Protein AF-A4EFM9-F1 (afdb_monomer)

Nearest PDB structures (foldseek):
  7cky-assembly1_R  TM=2.907E-01  e=4.949E+00  Homo sapiens

Sequence (216 aa):
MPYDYAPHKDFIHPARAEPSLRYVFSVVVIYAVTFMIAPSLVYIVLPAPLNADLFEMVTPVGSLLSFATFGITAYVLVRTVRFFHKRGFWSLIGPYSQAFTDLRRVLVAVFALQFLVQIVLPWGSWGDVAEVRPVALWLALAPFSLLVIFIQVSTEELVFRGYLQQQLACITDNPWVWMVIPSALFGAIHYWNGNSPPKDLSTLSGPGCWGWLARI

Mean predicted aligned error: 7.62 Å

Structure (mmCIF, N/CA/C/O backbone):
data_AF-A4EFM9-F1
#
_entry.id   AF-A4EFM9-F1
#
loop_
_atom_site.group_PDB
_atom_site.id
_atom_site.type_symbol
_atom_site.label_atom_id
_atom_site.label_alt_id
_atom_site.label_comp_id
_atom_site.label_asym_id
_atom_site.label_entity_id
_atom_site.label_seq_id
_atom_site.pdbx_PDB_ins_code
_atom_site.Cartn_x
_atom_site.Cartn_y
_atom_site.Cartn_z
_atom_site.occupancy
_atom_site.B_iso_or_equiv
_atom_site.auth_seq_id
_atom_site.auth_comp_id
_atom_site.auth_asym_id
_atom_site.auth_atom_id
_atom_site.pdbx_PDB_model_num
ATOM 1 N N . MET A 1 1 ? -29.440 -14.973 8.816 1.00 45.91 1 MET A N 1
ATOM 2 C CA . MET A 1 1 ? -28.364 -15.097 9.822 1.00 45.91 1 MET A CA 1
ATOM 3 C C . MET A 1 1 ? -27.528 -13.834 9.727 1.00 45.91 1 MET A C 1
ATOM 5 O O . MET A 1 1 ? -27.130 -13.531 8.606 1.00 45.91 1 MET A O 1
ATOM 9 N N . PRO A 1 2 ? -27.293 -13.061 10.799 1.00 52.44 2 PRO A N 1
ATOM 10 C CA . PRO A 1 2 ? -26.227 -12.075 10.731 1.00 52.44 2 PRO A CA 1
ATOM 11 C C . PRO A 1 2 ? -24.932 -12.870 10.557 1.00 52.44 2 PRO A C 1
ATOM 13 O O . PRO A 1 2 ? -24.639 -13.744 11.370 1.00 52.44 2 PRO A O 1
ATOM 16 N N . TYR A 1 3 ? -24.229 -12.663 9.446 1.00 58.78 3 TYR A N 1
ATOM 17 C CA . TYR A 1 3 ? -22.925 -13.279 9.229 1.00 58.78 3 TYR A CA 1
ATOM 18 C C . TYR A 1 3 ? -22.019 -12.863 10.392 1.00 58.78 3 TYR A C 1
ATOM 20 O O . TYR A 1 3 ? -21.770 -11.672 10.587 1.00 58.78 3 TYR A O 1
ATOM 28 N N . ASP A 1 4 ? -21.587 -13.821 11.212 1.00 70.44 4 ASP A N 1
ATOM 29 C CA . ASP A 1 4 ? -20.676 -13.523 12.310 1.00 70.44 4 ASP A CA 1
ATOM 30 C C . ASP A 1 4 ? -19.283 -13.288 11.726 1.00 70.44 4 ASP A C 1
ATOM 32 O O . ASP A 1 4 ? -18.584 -14.215 11.318 1.00 70.44 4 ASP A O 1
ATOM 36 N N . TYR A 1 5 ? -18.888 -12.021 11.653 1.00 81.31 5 TYR A N 1
ATOM 37 C CA . TYR A 1 5 ? -17.564 -11.580 11.220 1.00 81.31 5 TYR A CA 1
ATOM 38 C C . TYR A 1 5 ? -16.492 -11.879 12.289 1.00 81.31 5 TYR A C 1
ATOM 40 O O . TYR A 1 5 ? -15.688 -11.013 12.631 1.00 81.31 5 TYR A O 1
ATOM 48 N N . ALA A 1 6 ? -16.479 -13.090 12.852 1.00 82.38 6 ALA A N 1
ATOM 49 C CA . ALA A 1 6 ? -15.604 -13.465 13.962 1.00 82.38 6 ALA A CA 1
ATOM 50 C C . ALA A 1 6 ? -14.103 -13.277 13.645 1.00 82.38 6 ALA A C 1
ATOM 52 O O . ALA A 1 6 ? -13.444 -12.577 14.413 1.00 82.38 6 ALA A O 1
ATOM 53 N N . PRO A 1 7 ? -13.564 -13.730 12.491 1.00 83.81 7 PRO A N 1
ATOM 54 C CA . PRO A 1 7 ? -12.158 -13.476 12.148 1.00 83.81 7 PRO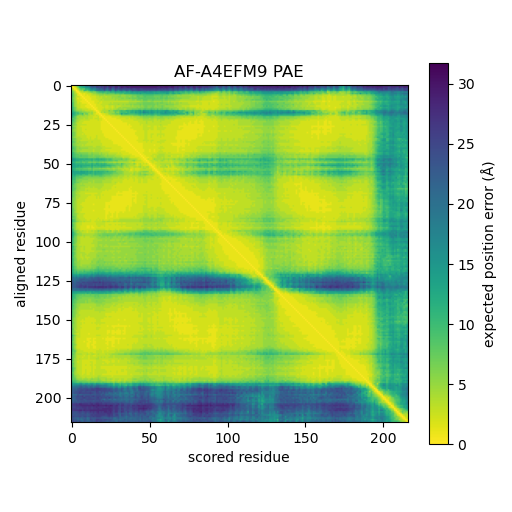 A CA 1
ATOM 55 C C . PRO A 1 7 ? -11.820 -11.981 12.033 1.00 83.81 7 PRO A C 1
ATOM 57 O O . PRO A 1 7 ? -10.728 -11.540 12.385 1.00 83.81 7 PRO A O 1
ATOM 60 N N . HIS A 1 8 ? -12.777 -11.169 11.576 1.00 88.56 8 HIS A N 1
ATOM 61 C CA . HIS A 1 8 ? -12.597 -9.722 11.482 1.00 88.56 8 HIS A CA 1
ATOM 62 C C . HIS A 1 8 ? -12.585 -9.056 12.864 1.00 88.56 8 HIS A C 1
ATOM 64 O O . HIS A 1 8 ? -11.825 -8.115 13.076 1.00 88.56 8 HIS A O 1
ATOM 70 N N . LYS A 1 9 ? -13.378 -9.547 13.827 1.00 88.06 9 LYS A N 1
ATOM 71 C CA . LYS A 1 9 ? -13.369 -9.034 15.209 1.00 88.06 9 LYS A CA 1
ATOM 72 C C . LYS A 1 9 ? -11.983 -9.169 15.849 1.00 88.06 9 LYS A C 1
ATOM 74 O O . LYS A 1 9 ? -11.536 -8.223 16.498 1.00 88.06 9 LYS A O 1
ATOM 79 N N . ASP A 1 10 ? -11.296 -10.283 15.608 1.00 88.12 10 ASP A N 1
ATOM 80 C CA . ASP A 1 10 ? -9.923 -10.49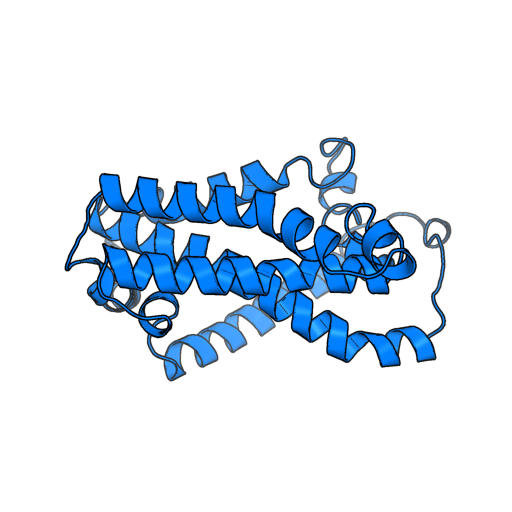8 16.079 1.00 88.12 10 ASP A CA 1
ATOM 81 C C . ASP A 1 10 ? -8.935 -9.551 15.386 1.00 88.12 10 ASP A C 1
ATOM 83 O O . ASP A 1 10 ? -8.082 -8.944 16.037 1.00 88.12 10 ASP A O 1
ATOM 87 N N . PHE A 1 11 ? -9.090 -9.352 14.074 1.00 91.06 11 PHE A N 1
ATOM 88 C CA . PHE A 1 11 ? -8.258 -8.434 13.294 1.00 91.06 11 PHE A CA 1
ATOM 89 C C . PHE A 1 11 ? -8.358 -6.976 13.770 1.00 91.06 11 PHE A C 1
ATOM 91 O O . PHE A 1 11 ? -7.344 -6.284 13.855 1.00 91.06 11 PHE A O 1
ATOM 98 N N . ILE A 1 12 ? -9.557 -6.502 14.125 1.00 93.38 12 ILE A N 1
ATOM 99 C CA . ILE A 1 12 ? -9.762 -5.121 14.592 1.00 93.38 12 ILE A CA 1
ATOM 100 C C . ILE A 1 12 ? -9.447 -4.930 16.079 1.00 93.38 12 ILE A C 1
ATOM 102 O O . ILE A 1 12 ? -9.387 -3.792 16.541 1.00 93.38 12 ILE A O 1
ATOM 106 N N . HIS A 1 13 ? -9.247 -6.004 16.850 1.00 92.06 13 HIS A N 1
ATOM 107 C CA . HIS A 1 13 ? -9.047 -5.924 18.299 1.00 92.06 13 HIS A CA 1
ATOM 108 C C . HIS A 1 13 ? -7.953 -4.916 18.715 1.00 92.06 13 HIS A C 1
ATOM 110 O O . HIS A 1 13 ? 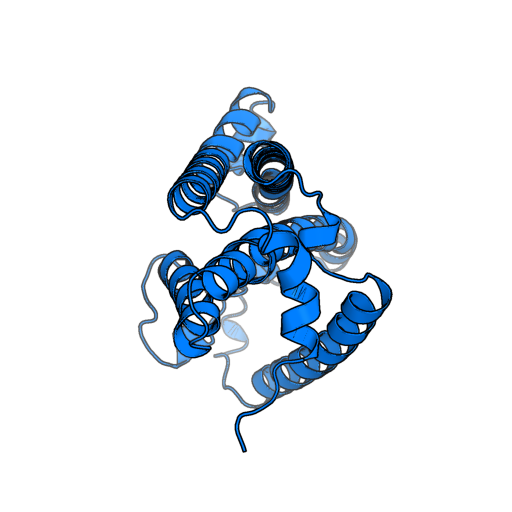-8.221 -4.090 19.590 1.00 92.06 13 HIS A O 1
ATOM 116 N N . PRO A 1 14 ? -6.773 -4.848 18.058 1.00 92.31 14 PRO A N 1
ATOM 117 C CA . PRO A 1 14 ? -5.752 -3.852 18.388 1.00 92.31 14 PRO A CA 1
ATOM 118 C C . PRO A 1 14 ? -6.146 -2.396 18.084 1.00 92.31 14 PRO A C 1
ATOM 120 O O . PRO A 1 14 ? -5.475 -1.485 18.559 1.00 92.31 14 PRO A O 1
ATOM 123 N N . ALA A 1 15 ? -7.159 -2.150 17.245 1.00 93.62 15 ALA A N 1
ATOM 124 C CA . ALA A 1 15 ? -7.651 -0.804 16.924 1.00 93.62 15 ALA A CA 1
ATOM 125 C C . ALA A 1 15 ? -8.647 -0.276 17.967 1.00 93.62 15 ALA A C 1
ATOM 127 O O . ALA A 1 15 ? -8.783 0.936 18.119 1.00 93.62 15 ALA A O 1
ATOM 128 N N . ARG A 1 16 ? -9.306 -1.171 18.716 1.00 90.69 16 ARG A N 1
ATOM 129 C CA . ARG A 1 16 ? -10.363 -0.821 19.681 1.00 90.69 16 ARG A CA 1
ATOM 130 C C . ARG A 1 16 ? -9.882 0.019 20.857 1.00 90.69 16 ARG A C 1
ATOM 132 O O . ARG A 1 16 ? -10.704 0.649 21.509 1.00 90.69 16 ARG A O 1
ATOM 139 N N . ALA A 1 17 ? -8.581 0.012 21.137 1.00 87.56 17 ALA A N 1
ATOM 140 C CA . ALA A 1 17 ? -8.013 0.797 22.225 1.00 87.56 17 ALA A CA 1
ATOM 141 C C . ALA A 1 17 ? -8.180 2.310 22.004 1.00 87.56 17 ALA A C 1
ATOM 143 O O . ALA A 1 17 ? -8.308 3.037 22.981 1.00 87.56 17 ALA A O 1
ATOM 144 N N . GLU A 1 18 ? -8.199 2.778 20.747 1.00 84.44 18 GLU A N 1
ATOM 145 C CA . GLU A 1 18 ? -8.220 4.211 20.431 1.00 84.44 18 GLU A CA 1
ATOM 146 C C . GLU A 1 18 ? -9.032 4.526 19.147 1.00 84.44 18 GLU A C 1
ATOM 148 O O . GLU A 1 18 ? -8.462 4.923 18.123 1.00 84.44 18 GLU A O 1
ATOM 153 N N . PRO A 1 19 ? -10.373 4.366 19.160 1.00 83.81 19 PRO A N 1
ATOM 154 C CA . PRO A 1 19 ? -11.234 4.619 18.004 1.00 83.81 19 PRO A CA 1
ATOM 155 C C . PRO A 1 19 ? -11.495 6.123 17.840 1.00 83.81 19 PRO A C 1
ATOM 157 O O . PRO A 1 19 ? -12.576 6.636 18.126 1.00 83.81 19 PRO A O 1
ATOM 160 N N . SER A 1 20 ? -10.475 6.864 17.415 1.00 91.69 20 SER A N 1
ATOM 161 C CA . SER A 1 20 ? -10.533 8.324 17.340 1.00 91.69 20 SER A CA 1
ATOM 162 C C . SER A 1 20 ? -10.524 8.827 15.901 1.00 91.69 20 SER A C 1
ATOM 164 O O . SER A 1 20 ? -9.487 8.805 15.234 1.00 91.69 20 SER A O 1
ATOM 166 N N . LEU A 1 21 ? -11.652 9.386 15.442 1.00 92.88 21 LEU A N 1
ATOM 167 C CA . LEU A 1 21 ? -11.767 10.014 14.117 1.00 92.88 21 LEU A CA 1
ATOM 168 C C . LEU A 1 21 ? -10.708 11.100 13.879 1.00 92.88 21 LEU A C 1
ATOM 170 O O . LEU A 1 21 ? -10.204 11.228 12.765 1.00 92.88 21 LEU A O 1
ATOM 174 N N . ARG A 1 22 ? -10.315 11.842 14.926 1.00 95.44 22 ARG A N 1
ATOM 175 C CA . ARG A 1 22 ? -9.258 12.858 14.813 1.00 95.44 22 ARG A CA 1
ATOM 176 C C . ARG A 1 22 ? -7.921 12.226 14.426 1.00 95.44 22 ARG A C 1
ATOM 178 O O . ARG A 1 22 ? -7.226 12.751 13.568 1.00 95.44 22 ARG A O 1
ATOM 185 N N . TYR A 1 23 ? -7.577 11.087 15.030 1.00 95.44 23 TYR A N 1
ATOM 186 C CA . TYR A 1 23 ? -6.328 10.390 14.744 1.00 95.44 23 TYR A CA 1
ATOM 187 C C . TYR A 1 23 ? -6.381 9.684 13.400 1.00 95.44 23 TYR A C 1
ATOM 189 O O . TYR A 1 23 ? -5.367 9.657 12.710 1.00 95.44 23 TYR A O 1
ATOM 197 N N . VAL A 1 24 ? -7.548 9.159 13.011 1.00 96.19 24 VAL A N 1
ATOM 198 C CA . VAL A 1 24 ? -7.777 8.647 11.653 1.00 96.19 24 VAL A CA 1
ATOM 199 C C . VAL A 1 24 ? -7.487 9.730 10.630 1.00 96.19 24 VAL A C 1
ATOM 201 O O . VAL A 1 24 ? -6.656 9.525 9.749 1.00 96.19 24 VAL A O 1
ATOM 204 N N . PHE A 1 25 ? -8.087 10.907 10.798 1.00 96.62 25 PHE A N 1
ATOM 205 C CA . PHE A 1 25 ? -7.837 12.041 9.922 1.00 96.62 25 PHE A CA 1
ATOM 206 C C . PHE A 1 25 ? -6.354 12.443 9.909 1.00 96.62 25 PHE A C 1
ATOM 208 O O . PHE A 1 25 ? -5.768 12.560 8.837 1.00 96.62 25 PHE A O 1
ATOM 215 N N . SER A 1 26 ? -5.710 12.577 11.076 1.00 97.44 26 SER A N 1
ATOM 216 C CA . SER A 1 26 ? -4.281 12.913 11.155 1.00 97.44 26 SER A CA 1
ATOM 217 C C . SER A 1 26 ? -3.390 11.894 10.440 1.00 97.44 26 SER A C 1
ATOM 219 O O . SER A 1 26 ? -2.496 12.290 9.698 1.00 97.44 26 SER A O 1
ATOM 221 N N . VAL A 1 27 ? -3.628 10.593 10.629 1.00 97.62 27 VAL A N 1
ATOM 222 C CA . VAL A 1 27 ? -2.834 9.534 9.987 1.00 97.62 27 VAL A CA 1
ATOM 223 C C . VAL A 1 27 ? -3.021 9.559 8.471 1.00 97.62 27 VAL A C 1
ATOM 225 O O . VAL A 1 27 ? -2.032 9.469 7.749 1.00 97.62 27 VAL A O 1
ATOM 228 N N . VAL A 1 28 ? -4.254 9.735 7.986 1.00 96.88 28 VAL A N 1
ATOM 229 C CA . VAL A 1 28 ? -4.551 9.821 6.546 1.00 96.88 28 VAL A CA 1
ATOM 230 C C . VAL A 1 28 ? -3.900 11.048 5.915 1.00 96.88 28 VAL A C 1
ATOM 232 O O . VAL A 1 28 ? -3.289 10.927 4.858 1.00 96.88 28 VAL A O 1
ATOM 235 N N . VAL A 1 29 ? -3.972 12.212 6.566 1.00 98.00 29 VAL A N 1
ATOM 236 C CA . VAL A 1 29 ? -3.333 13.438 6.067 1.00 98.00 29 VAL A CA 1
ATOM 237 C C . VAL A 1 29 ? -1.814 13.284 6.030 1.00 98.00 29 VAL A C 1
ATOM 239 O O . VAL A 1 29 ? -1.201 13.597 5.015 1.00 98.00 29 VAL A O 1
ATOM 242 N N . ILE A 1 30 ? -1.196 12.761 7.094 1.00 98.44 30 ILE A N 1
ATOM 243 C CA . ILE A 1 30 ? 0.257 12.535 7.130 1.00 98.44 30 ILE A CA 1
ATOM 244 C C . ILE A 1 30 ? 0.677 11.526 6.057 1.00 98.44 30 ILE A C 1
ATOM 246 O O . ILE A 1 30 ? 1.678 11.748 5.379 1.00 98.44 30 ILE A O 1
ATOM 250 N N . TYR A 1 31 ? -0.085 10.446 5.870 1.00 97.62 31 TYR A N 1
ATOM 251 C CA . TYR A 1 31 ? 0.139 9.482 4.795 1.00 97.62 31 TYR A CA 1
ATOM 252 C C . TYR A 1 31 ? 0.071 10.154 3.419 1.00 97.62 31 TYR A C 1
ATOM 254 O O . TYR A 1 31 ? 1.023 10.044 2.652 1.00 97.62 31 TYR A O 1
ATOM 262 N N . ALA A 1 32 ? -0.998 10.903 3.131 1.00 96.31 32 ALA A N 1
ATOM 263 C CA . ALA A 1 32 ? -1.195 11.564 1.843 1.00 96.31 32 ALA A CA 1
ATOM 264 C C . ALA A 1 32 ? -0.108 12.609 1.558 1.00 96.31 32 ALA A C 1
ATOM 266 O O . ALA A 1 32 ? 0.454 12.636 0.468 1.00 96.31 32 ALA A O 1
ATOM 267 N N . VAL A 1 33 ? 0.244 13.433 2.550 1.00 97.94 33 VAL A N 1
ATOM 268 C CA . VAL A 1 33 ? 1.337 14.405 2.422 1.00 97.94 33 VAL A CA 1
ATOM 269 C C . VAL A 1 33 ? 2.661 13.687 2.188 1.00 97.94 33 VAL A C 1
ATOM 271 O O . VAL A 1 33 ? 3.391 14.067 1.281 1.00 97.94 33 VAL A O 1
ATOM 274 N N . THR A 1 34 ? 2.956 12.625 2.945 1.00 97.88 34 THR A N 1
ATOM 275 C CA . THR A 1 34 ? 4.193 11.848 2.763 1.00 97.88 34 THR A CA 1
ATOM 276 C C . THR A 1 34 ? 4.266 11.254 1.364 1.00 97.88 34 THR A C 1
ATOM 278 O O . THR A 1 34 ? 5.295 11.377 0.711 1.00 97.88 34 THR A O 1
ATOM 281 N N . PHE A 1 35 ? 3.170 10.664 0.892 1.00 94.56 35 PHE A N 1
ATOM 282 C CA . PHE A 1 35 ? 3.067 10.099 -0.445 1.00 94.56 35 PHE A CA 1
ATOM 283 C C . PHE A 1 35 ? 3.359 11.145 -1.533 1.00 94.56 35 PHE A C 1
ATOM 285 O O . PHE A 1 35 ? 4.111 10.870 -2.461 1.00 94.56 35 PHE A O 1
ATOM 292 N N . MET A 1 36 ? 2.846 12.368 -1.372 1.00 93.12 36 MET A N 1
ATOM 293 C CA . MET A 1 36 ? 3.069 13.471 -2.315 1.00 93.12 36 MET A CA 1
ATOM 294 C C . MET A 1 36 ? 4.504 14.016 -2.284 1.00 93.12 36 MET A C 1
ATOM 296 O O . MET A 1 36 ? 5.039 14.390 -3.325 1.00 93.12 36 MET A O 1
ATOM 300 N N . ILE A 1 37 ? 5.141 14.083 -1.110 1.00 96.31 37 ILE A N 1
ATOM 301 C CA . ILE A 1 37 ? 6.481 14.683 -0.975 1.00 96.31 37 ILE A CA 1
ATOM 302 C C . ILE A 1 37 ? 7.623 13.677 -1.142 1.00 96.31 37 ILE A C 1
ATOM 304 O O . ILE A 1 37 ? 8.730 14.088 -1.478 1.00 96.31 37 ILE A O 1
ATOM 308 N N . ALA A 1 38 ? 7.400 12.382 -0.892 1.00 96.19 38 ALA A N 1
ATOM 309 C CA . ALA A 1 38 ? 8.461 11.375 -0.889 1.00 96.19 38 ALA A CA 1
ATOM 310 C C . ALA A 1 38 ? 9.239 11.307 -2.219 1.00 96.19 38 ALA A C 1
ATOM 312 O O . ALA A 1 38 ? 10.471 11.307 -2.154 1.00 96.19 38 ALA A O 1
ATOM 313 N N . PRO A 1 39 ? 8.597 11.343 -3.406 1.00 93.25 39 PRO A N 1
ATOM 314 C CA . PRO A 1 39 ? 9.320 11.435 -4.675 1.00 93.25 39 PRO A CA 1
ATOM 315 C C . PRO A 1 39 ? 10.188 12.692 -4.771 1.00 93.25 39 PRO A C 1
ATOM 317 O O . PRO A 1 39 ? 11.359 12.604 -5.124 1.00 93.25 39 PRO A O 1
ATOM 320 N N . SER A 1 40 ? 9.672 13.854 -4.368 1.00 94.25 40 SER A N 1
ATOM 321 C CA . SER A 1 40 ? 10.424 15.117 -4.384 1.00 94.25 40 SER A CA 1
ATOM 322 C C . SER A 1 40 ? 11.628 15.098 -3.441 1.00 94.25 40 SER A C 1
ATOM 324 O O . SER A 1 40 ? 12.683 15.629 -3.776 1.00 94.25 40 SER A O 1
ATOM 326 N N . LEU A 1 41 ? 11.506 14.458 -2.275 1.00 94.50 41 LEU A N 1
ATOM 327 C CA . LEU A 1 41 ? 12.637 14.273 -1.366 1.00 94.50 41 LEU A CA 1
ATOM 328 C C . LEU A 1 41 ? 13.713 13.394 -2.006 1.00 94.50 41 LEU A C 1
ATOM 330 O O . LEU A 1 41 ? 14.885 13.752 -1.959 1.00 94.50 41 LEU A O 1
ATOM 334 N N . VAL A 1 42 ? 13.323 12.287 -2.644 1.00 94.94 42 VAL A N 1
ATOM 335 C CA . VAL A 1 42 ? 14.250 11.395 -3.357 1.00 94.94 42 VAL A CA 1
ATOM 336 C C . VAL A 1 42 ? 14.909 12.105 -4.546 1.00 94.94 42 VAL A C 1
ATOM 338 O O . VAL A 1 42 ? 16.115 11.972 -4.743 1.00 94.94 42 VAL A O 1
ATOM 341 N N . TYR A 1 43 ? 14.162 12.922 -5.289 1.00 93.69 43 TYR A N 1
ATOM 342 C CA . TYR A 1 43 ? 14.669 13.706 -6.417 1.00 93.69 43 TYR A CA 1
ATOM 343 C C . TYR A 1 43 ? 15.860 14.602 -6.036 1.00 93.69 43 TY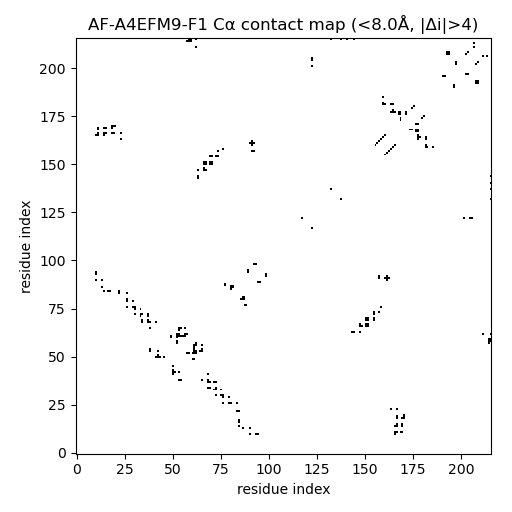R A C 1
ATOM 345 O O . TYR A 1 43 ? 16.835 14.686 -6.781 1.00 93.69 43 TYR A O 1
ATOM 353 N N . ILE A 1 44 ? 15.796 15.253 -4.869 1.00 94.00 44 IL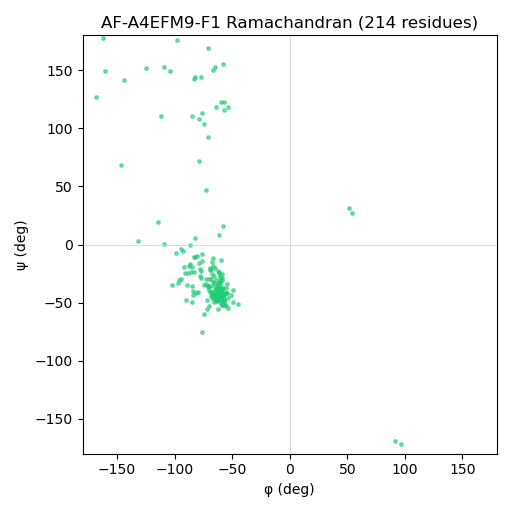E A N 1
ATOM 354 C CA . ILE A 1 44 ? 16.814 16.215 -4.411 1.00 94.00 44 ILE A CA 1
ATOM 355 C C . ILE A 1 44 ? 18.136 15.526 -4.038 1.00 94.00 44 ILE A C 1
ATOM 357 O O . ILE A 1 44 ? 19.198 16.132 -4.164 1.00 94.00 44 ILE A O 1
ATOM 361 N N . VAL A 1 45 ? 18.088 14.273 -3.575 1.00 93.56 45 VAL A N 1
ATOM 362 C CA . VAL A 1 45 ? 19.289 13.506 -3.189 1.00 93.56 45 VAL A CA 1
ATOM 363 C C . VAL A 1 45 ? 19.864 12.660 -4.324 1.00 93.56 45 VAL A C 1
ATOM 365 O O . VAL A 1 45 ? 21.026 12.260 -4.246 1.00 93.56 45 VAL A O 1
ATOM 368 N N . LEU A 1 46 ? 19.085 12.370 -5.368 1.00 93.12 46 LEU A N 1
ATOM 369 C CA . LEU A 1 46 ? 19.554 11.599 -6.515 1.00 93.12 46 LEU A CA 1
ATOM 370 C C . LEU A 1 46 ? 20.422 12.451 -7.464 1.00 93.12 46 LEU A C 1
ATOM 372 O O . LEU A 1 46 ? 20.137 13.630 -7.679 1.00 93.12 46 LEU A O 1
ATOM 376 N N . PRO A 1 47 ? 21.463 11.862 -8.083 1.00 91.12 47 PRO A N 1
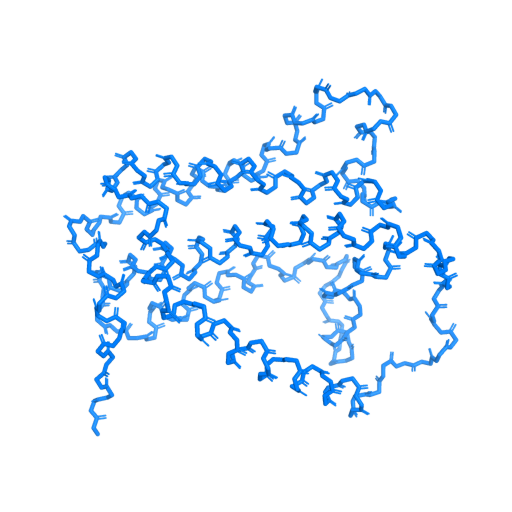ATOM 377 C CA . PRO A 1 47 ? 22.247 12.546 -9.105 1.00 91.12 47 PRO A CA 1
ATOM 378 C C . PRO A 1 47 ? 21.395 12.837 -10.351 1.00 91.12 47 PRO A C 1
ATOM 380 O O . PRO A 1 47 ? 20.472 12.085 -10.666 1.00 91.12 47 PRO A O 1
ATOM 383 N N . ALA A 1 48 ? 21.751 13.895 -11.091 1.00 86.56 48 ALA A N 1
ATOM 384 C CA . ALA A 1 48 ? 20.973 14.411 -12.226 1.00 86.56 48 ALA A CA 1
ATOM 385 C C . ALA A 1 48 ? 20.529 13.356 -13.270 1.00 86.56 48 ALA A C 1
ATOM 387 O O . ALA A 1 48 ? 19.390 13.423 -13.721 1.00 86.56 48 ALA A O 1
ATOM 388 N N . PRO A 1 49 ? 21.344 12.344 -13.637 1.00 84.12 49 PRO A N 1
ATOM 389 C CA . PRO A 1 49 ? 20.895 11.315 -14.577 1.00 84.12 49 PRO A CA 1
ATOM 390 C C . PRO A 1 49 ? 19.782 10.404 -14.037 1.00 84.12 49 PRO A C 1
ATOM 392 O O . PRO A 1 49 ? 19.050 9.823 -14.824 1.00 84.12 49 PRO A O 1
ATOM 395 N N . LEU A 1 50 ? 19.667 10.241 -12.714 1.00 84.81 50 LEU A N 1
ATOM 396 C CA . LEU A 1 50 ? 18.673 9.361 -12.085 1.00 84.81 50 LEU A CA 1
ATOM 397 C C . LEU A 1 50 ? 17.416 10.109 -11.643 1.00 84.81 50 LEU A C 1
ATOM 399 O O . LEU A 1 50 ? 16.341 9.518 -11.594 1.00 84.81 50 LEU A O 1
ATOM 403 N N . ASN A 1 51 ? 17.537 11.388 -11.282 1.00 87.94 51 ASN A N 1
ATOM 404 C CA . ASN A 1 51 ? 16.393 12.150 -10.792 1.00 87.94 51 ASN A CA 1
ATOM 405 C C . ASN A 1 51 ? 15.448 12.605 -11.921 1.00 87.94 51 ASN A C 1
ATOM 407 O O . ASN A 1 51 ? 14.244 12.683 -11.684 1.00 87.94 51 ASN A O 1
ATOM 411 N N . ALA A 1 52 ? 15.957 12.813 -13.143 1.00 83.25 52 ALA A N 1
ATOM 412 C CA . ALA A 1 52 ? 15.159 13.196 -14.310 1.00 83.25 52 ALA A CA 1
ATOM 413 C C . ALA A 1 52 ? 14.058 12.168 -14.641 1.00 83.25 52 ALA A C 1
ATOM 415 O O . ALA A 1 52 ? 12.924 12.541 -14.929 1.00 83.25 52 ALA A O 1
ATOM 416 N N . ASP A 1 53 ? 14.358 10.876 -14.493 1.00 83.69 53 ASP A N 1
ATOM 417 C CA . ASP A 1 53 ? 13.443 9.782 -14.838 1.00 83.69 53 ASP A CA 1
ATOM 418 C C . ASP A 1 53 ? 12.403 9.463 -13.742 1.00 83.69 53 ASP A C 1
ATOM 420 O O . ASP A 1 53 ? 11.458 8.706 -13.978 1.00 83.69 53 ASP A O 1
ATOM 424 N N . LEU A 1 54 ? 12.557 10.026 -12.535 1.00 85.81 54 LEU A N 1
ATOM 425 C CA . LEU A 1 54 ? 11.763 9.674 -11.348 1.00 85.81 54 LEU A CA 1
ATOM 426 C C . LEU A 1 54 ? 10.274 10.033 -11.475 1.00 85.81 54 LEU A C 1
ATOM 428 O O . LEU A 1 54 ? 9.425 9.361 -10.891 1.00 85.81 54 LEU A O 1
ATOM 432 N N . PHE A 1 55 ? 9.941 11.111 -12.181 1.00 81.62 55 PHE A N 1
ATOM 433 C CA . PHE A 1 55 ? 8.553 11.568 -12.311 1.00 81.62 55 PHE A CA 1
ATOM 434 C C . PHE A 1 55 ? 7.895 11.097 -13.605 1.00 81.62 55 PHE A C 1
ATOM 436 O O . PHE A 1 55 ? 6.698 10.825 -13.612 1.00 81.62 55 PHE A O 1
ATOM 443 N N . GLU A 1 56 ? 8.664 10.977 -14.688 1.00 76.00 56 GLU A N 1
ATOM 444 C CA . GLU A 1 56 ? 8.120 10.593 -15.991 1.00 76.00 56 GLU A CA 1
ATOM 445 C C . GLU A 1 56 ? 7.848 9.088 -16.092 1.00 76.00 56 GLU A C 1
ATOM 447 O O . GLU A 1 56 ? 6.958 8.679 -16.836 1.00 76.00 56 GLU A O 1
ATOM 452 N N . MET A 1 57 ? 8.582 8.256 -15.335 1.00 79.44 57 MET A N 1
ATOM 453 C CA . MET A 1 57 ? 8.427 6.792 -15.324 1.00 79.44 57 MET A CA 1
ATOM 454 C C . MET A 1 57 ? 8.458 6.168 -16.733 1.00 79.44 57 MET A C 1
ATOM 456 O O . MET A 1 57 ? 7.789 5.170 -17.010 1.00 79.44 57 MET A O 1
ATOM 460 N N . VAL A 1 58 ? 9.217 6.784 -17.643 1.00 77.25 58 VAL A N 1
ATOM 461 C CA . VAL A 1 58 ? 9.354 6.349 -19.040 1.00 77.25 58 VAL A CA 1
ATOM 462 C C . VAL A 1 58 ? 10.458 5.311 -19.226 1.00 77.25 58 VAL A C 1
ATOM 464 O O . VAL A 1 58 ? 10.446 4.589 -20.222 1.00 77.25 58 VAL A O 1
ATOM 467 N N . THR A 1 59 ? 11.379 5.202 -18.265 1.00 85.00 59 THR A N 1
ATOM 468 C CA . THR A 1 59 ? 12.447 4.196 -18.238 1.00 85.00 59 THR A CA 1
ATOM 469 C C . THR A 1 59 ? 12.191 3.162 -17.135 1.00 85.00 59 THR A C 1
ATOM 471 O O . THR A 1 59 ? 11.594 3.507 -16.109 1.00 85.00 59 THR A O 1
ATOM 474 N N . PRO A 1 60 ? 12.682 1.911 -17.270 1.00 85.38 60 PRO A N 1
ATOM 475 C CA . PRO A 1 60 ? 12.531 0.909 -16.215 1.00 85.38 60 PRO A CA 1
ATOM 476 C C . PRO A 1 60 ? 13.137 1.358 -14.879 1.00 85.38 60 PRO A C 1
ATOM 478 O O . PRO A 1 60 ? 12.569 1.113 -13.819 1.00 85.38 60 PRO A O 1
ATOM 481 N N . VAL A 1 61 ? 14.273 2.064 -14.923 1.00 87.50 61 VAL A N 1
ATOM 482 C CA . VAL A 1 61 ? 14.922 2.623 -13.728 1.00 87.50 61 VAL A CA 1
ATOM 483 C C . VAL A 1 61 ? 14.057 3.712 -13.098 1.00 87.50 61 VAL A C 1
ATOM 485 O O . VAL A 1 61 ? 13.869 3.687 -11.884 1.00 87.50 61 VAL A O 1
ATOM 488 N N . GLY A 1 62 ? 13.488 4.613 -13.906 1.00 89.12 62 GLY A N 1
ATOM 489 C CA . GLY A 1 62 ? 12.524 5.610 -13.448 1.00 89.12 62 GLY A CA 1
ATOM 490 C C . GLY A 1 62 ? 11.368 4.962 -12.692 1.00 89.12 62 GLY A C 1
ATOM 491 O O . GLY A 1 62 ? 11.173 5.262 -11.519 1.00 89.12 62 GLY A O 1
ATOM 492 N N . SER A 1 63 ? 10.685 3.984 -13.301 1.00 89.12 63 SER A N 1
ATOM 493 C CA . SER A 1 63 ? 9.574 3.263 -12.660 1.00 89.12 63 SER A CA 1
ATOM 494 C C . SER A 1 63 ? 9.980 2.566 -11.353 1.00 89.12 63 SER A C 1
ATOM 496 O O . SER A 1 63 ? 9.256 2.649 -10.359 1.00 89.12 63 SER A O 1
ATOM 498 N N . LEU A 1 64 ? 11.148 1.909 -11.320 1.00 92.12 64 LEU A N 1
ATOM 499 C CA . LEU A 1 64 ? 11.668 1.273 -10.104 1.00 92.12 64 LEU A CA 1
ATOM 500 C C . LEU A 1 64 ? 11.885 2.293 -8.981 1.00 92.12 64 LEU A C 1
ATOM 502 O O . LEU A 1 64 ? 11.483 2.051 -7.842 1.00 92.12 64 LEU A O 1
ATOM 506 N N . LEU A 1 65 ? 12.508 3.432 -9.297 1.00 91.94 65 LEU A N 1
ATOM 507 C CA . LEU A 1 65 ? 12.770 4.494 -8.329 1.00 91.94 65 LEU A CA 1
ATOM 508 C C . LEU A 1 65 ? 11.467 5.103 -7.809 1.00 91.94 65 LEU A C 1
ATOM 510 O O . LEU A 1 65 ? 11.328 5.289 -6.600 1.00 91.94 65 LEU A O 1
ATOM 514 N N . SER A 1 66 ? 10.491 5.354 -8.682 1.00 91.44 66 SER A N 1
ATOM 515 C CA . SER A 1 66 ? 9.199 5.910 -8.282 1.00 91.44 66 SER A CA 1
ATOM 516 C C . SER A 1 66 ? 8.449 4.971 -7.346 1.00 91.44 66 SER A C 1
ATOM 518 O O . SER A 1 66 ? 7.996 5.406 -6.287 1.00 91.44 66 SER A O 1
ATOM 520 N N . PHE A 1 67 ? 8.371 3.673 -7.659 1.00 92.69 67 PHE A N 1
ATOM 521 C CA . PHE A 1 67 ? 7.727 2.699 -6.772 1.00 92.69 67 PHE A CA 1
ATOM 522 C C . PHE A 1 67 ? 8.494 2.499 -5.464 1.00 92.69 67 PHE A C 1
ATOM 524 O O . PHE A 1 67 ? 7.874 2.336 -4.413 1.00 92.69 67 PHE A O 1
ATOM 531 N N . ALA A 1 68 ? 9.825 2.606 -5.469 1.00 94.31 68 ALA A N 1
ATOM 532 C CA . ALA A 1 68 ? 10.612 2.541 -4.240 1.00 94.31 68 ALA A CA 1
ATOM 533 C C . ALA A 1 68 ? 10.253 3.657 -3.233 1.00 94.31 68 ALA A C 1
ATOM 535 O O . ALA A 1 68 ? 10.363 3.443 -2.022 1.00 94.31 68 ALA A O 1
ATOM 536 N N . THR A 1 69 ? 9.749 4.816 -3.687 1.00 95.94 69 THR A N 1
ATOM 537 C CA . THR A 1 69 ? 9.301 5.906 -2.790 1.00 95.94 69 THR A CA 1
ATOM 538 C C . THR A 1 69 ? 8.130 5.497 -1.885 1.00 95.94 69 THR A C 1
ATOM 540 O O . THR A 1 69 ? 7.988 6.038 -0.782 1.00 95.94 69 THR A O 1
ATOM 543 N N . PHE A 1 70 ? 7.342 4.479 -2.263 1.00 97.06 70 PHE A N 1
ATOM 544 C CA . PHE A 1 70 ? 6.305 3.916 -1.392 1.00 97.06 70 PHE A CA 1
ATOM 545 C C . PHE A 1 70 ? 6.896 3.344 -0.103 1.00 97.06 70 PHE A C 1
ATOM 547 O O . PHE A 1 70 ? 6.244 3.422 0.931 1.00 97.06 70 PHE A O 1
ATOM 554 N N . GLY A 1 71 ? 8.147 2.869 -0.107 1.00 97.94 71 GLY A N 1
ATOM 555 C CA . GLY A 1 71 ? 8.826 2.401 1.104 1.00 97.94 71 GLY A CA 1
ATOM 556 C C . GLY A 1 71 ? 8.967 3.490 2.175 1.00 97.94 71 GLY A C 1
ATOM 557 O O . GLY A 1 71 ? 8.766 3.221 3.361 1.00 97.94 71 GLY A O 1
ATOM 558 N N . ILE A 1 72 ? 9.228 4.738 1.766 1.00 98.19 72 ILE A N 1
ATOM 559 C CA . ILE A 1 72 ? 9.265 5.901 2.672 1.00 98.19 72 ILE A CA 1
ATOM 560 C C . ILE A 1 72 ? 7.868 6.138 3.253 1.00 98.19 72 ILE A C 1
ATOM 562 O O . ILE A 1 72 ? 7.707 6.285 4.466 1.00 98.19 72 ILE A O 1
ATOM 566 N N . THR A 1 73 ? 6.851 6.110 2.393 1.00 97.88 73 THR A N 1
ATOM 567 C CA . THR A 1 73 ? 5.449 6.291 2.786 1.00 97.88 73 THR A CA 1
ATOM 568 C C . THR A 1 73 ? 4.987 5.202 3.761 1.00 97.88 73 THR A C 1
ATOM 570 O O . THR A 1 73 ? 4.400 5.516 4.797 1.00 97.88 73 THR A O 1
ATOM 573 N N . ALA A 1 74 ? 5.320 3.934 3.505 1.00 98.38 74 ALA A N 1
ATOM 574 C CA . ALA A 1 74 ? 5.022 2.809 4.391 1.00 98.38 74 ALA A CA 1
ATOM 575 C C . ALA A 1 74 ? 5.701 2.972 5.755 1.00 98.38 74 ALA A C 1
ATOM 577 O O . ALA A 1 74 ? 5.074 2.778 6.800 1.00 98.38 74 ALA A O 1
ATOM 578 N N . TYR A 1 75 ? 6.976 3.370 5.761 1.00 98.50 75 TYR A N 1
ATOM 579 C CA . TYR A 1 75 ? 7.704 3.630 6.996 1.00 98.50 75 TYR A CA 1
ATOM 580 C C . TYR A 1 75 ? 7.012 4.720 7.822 1.00 98.50 75 TYR A C 1
ATOM 582 O O . TYR A 1 75 ? 6.689 4.493 8.992 1.00 98.50 75 TYR A O 1
ATOM 590 N N . VAL A 1 76 ? 6.713 5.875 7.221 1.00 98.50 76 VAL A N 1
ATOM 591 C CA . VAL A 1 76 ? 6.041 6.983 7.918 1.00 98.50 76 VAL A CA 1
ATOM 592 C C . VAL A 1 76 ? 4.648 6.582 8.398 1.00 98.50 76 VAL A C 1
ATOM 594 O O . VAL A 1 76 ? 4.300 6.906 9.536 1.00 98.50 76 VAL A O 1
ATOM 597 N N . LEU A 1 77 ? 3.882 5.815 7.614 1.00 98.56 77 LEU A N 1
ATOM 598 C CA . LEU A 1 77 ? 2.588 5.268 8.030 1.00 98.56 77 LEU A CA 1
ATOM 599 C C . LEU A 1 77 ? 2.727 4.461 9.326 1.00 98.56 77 LEU A C 1
ATOM 601 O O . LEU A 1 77 ? 2.055 4.755 10.314 1.00 98.56 77 LEU A O 1
ATOM 605 N N . VAL A 1 78 ? 3.645 3.491 9.368 1.00 98.31 78 VAL A N 1
ATOM 606 C CA . VAL A 1 78 ? 3.864 2.644 10.552 1.00 98.31 78 VAL A CA 1
ATOM 607 C C . VAL A 1 78 ? 4.306 3.475 11.758 1.00 98.31 78 VAL A C 1
ATOM 609 O O . VAL A 1 78 ? 3.836 3.242 12.875 1.00 98.31 78 VAL A O 1
ATOM 612 N N . ARG A 1 79 ? 5.185 4.468 11.561 1.00 98.56 79 ARG A N 1
ATOM 613 C CA . ARG A 1 79 ? 5.615 5.378 12.637 1.00 98.56 79 ARG A CA 1
ATOM 614 C C . ARG A 1 79 ? 4.457 6.218 13.169 1.00 98.56 79 ARG A C 1
ATOM 616 O O . ARG A 1 79 ? 4.323 6.358 14.382 1.00 98.56 79 ARG A O 1
ATOM 623 N N . THR A 1 80 ? 3.612 6.721 12.279 1.00 98.06 80 THR A N 1
ATOM 624 C CA . THR A 1 80 ? 2.451 7.555 12.605 1.00 98.06 80 THR A CA 1
ATOM 625 C C . THR A 1 80 ? 1.396 6.746 13.355 1.00 98.06 80 THR A C 1
ATOM 627 O O . THR A 1 80 ? 0.940 7.161 14.420 1.00 98.06 80 THR A O 1
ATOM 630 N N . VAL A 1 81 ? 1.089 5.532 12.889 1.00 97.81 81 VAL A N 1
ATOM 631 C CA . VAL A 1 81 ? 0.205 4.595 13.597 1.00 97.81 81 VAL A CA 1
ATOM 632 C C . VAL A 1 81 ? 0.760 4.271 14.985 1.00 97.81 81 VAL A C 1
ATOM 634 O O . VAL A 1 81 ? 0.022 4.329 15.967 1.00 97.81 81 VAL A O 1
ATOM 637 N N . ARG A 1 82 ? 2.064 4.000 15.107 1.00 97.19 82 ARG A N 1
ATOM 638 C CA . ARG A 1 82 ? 2.694 3.737 16.408 1.00 97.19 82 ARG A CA 1
ATOM 639 C C . ARG A 1 82 ? 2.636 4.944 17.341 1.00 97.19 82 ARG A C 1
ATOM 641 O O . ARG A 1 82 ? 2.488 4.771 18.548 1.00 97.19 82 ARG A O 1
ATOM 648 N N . PHE A 1 83 ? 2.741 6.155 16.803 1.00 97.06 83 PHE A N 1
ATOM 649 C CA . PHE A 1 83 ? 2.671 7.385 17.582 1.00 97.06 83 PHE A CA 1
ATOM 650 C C . PHE A 1 83 ? 1.258 7.655 18.116 1.00 97.06 83 PHE A C 1
ATOM 652 O O . PHE A 1 83 ? 1.107 7.824 19.328 1.00 97.06 83 PHE A O 1
ATOM 659 N N . PHE A 1 84 ? 0.243 7.646 17.244 1.00 95.88 84 PHE A N 1
ATOM 660 C CA . PHE A 1 84 ? -1.139 7.988 17.602 1.00 95.88 84 PHE A CA 1
ATOM 661 C C . PHE A 1 84 ? -1.896 6.843 18.286 1.00 95.88 84 PHE A C 1
ATOM 663 O O . PHE A 1 84 ? -2.595 7.084 19.261 1.00 95.88 84 PHE A O 1
ATOM 670 N N . HIS A 1 85 ? -1.725 5.603 17.817 1.00 95.75 85 HIS A N 1
ATOM 671 C CA . HIS A 1 85 ? -2.521 4.437 18.242 1.00 95.75 85 HIS A CA 1
ATOM 672 C C . HIS A 1 85 ? -1.745 3.439 19.105 1.00 95.75 85 HIS A C 1
ATOM 674 O O . HIS A 1 85 ? -2.275 2.395 19.468 1.00 95.75 85 HIS A O 1
ATOM 680 N N . LYS A 1 86 ? -0.464 3.713 19.389 1.00 95.19 86 LYS A N 1
ATOM 681 C CA . LYS A 1 86 ? 0.414 2.878 20.237 1.00 95.19 86 LYS A CA 1
ATOM 682 C C . LYS A 1 86 ? 0.507 1.407 19.806 1.00 95.19 86 LYS A C 1
ATOM 684 O O . LYS A 1 86 ? 0.833 0.537 20.609 1.00 95.19 86 LYS A O 1
ATOM 689 N N . ARG A 1 87 ? 0.299 1.134 18.515 1.00 94.88 87 ARG A N 1
ATOM 690 C CA . ARG A 1 87 ? 0.327 -0.210 17.921 1.00 94.88 87 ARG A CA 1
ATOM 691 C C . ARG A 1 87 ? 1.302 -0.304 16.751 1.00 94.88 87 ARG A C 1
ATOM 693 O O . ARG A 1 87 ? 1.626 0.692 16.111 1.00 94.88 87 ARG A O 1
ATOM 700 N N . GLY A 1 88 ? 1.835 -1.502 16.530 1.00 94.06 88 GLY A N 1
ATOM 701 C CA . GLY A 1 88 ? 2.921 -1.747 15.579 1.00 94.06 88 GLY A CA 1
ATOM 702 C C . GLY A 1 88 ? 2.462 -2.272 14.220 1.00 94.06 88 GLY A C 1
ATOM 703 O O . GLY A 1 88 ? 1.294 -2.592 14.025 1.00 94.06 88 GLY A O 1
ATOM 704 N N . PHE A 1 89 ? 3.424 -2.430 13.311 1.00 95.81 89 PHE A N 1
ATOM 705 C CA . PHE A 1 89 ? 3.244 -2.963 11.955 1.00 95.81 89 PHE A CA 1
ATOM 706 C C . PHE A 1 89 ? 2.361 -4.219 11.892 1.00 95.81 89 PHE A C 1
ATOM 708 O O . PHE A 1 89 ? 1.370 -4.234 11.173 1.00 95.81 89 PHE A O 1
ATOM 715 N N . TRP A 1 90 ? 2.651 -5.233 12.714 1.00 94.62 90 TRP A N 1
ATOM 716 C CA . TRP A 1 90 ? 1.902 -6.495 12.707 1.00 94.62 90 TRP A CA 1
ATOM 717 C C . TRP A 1 90 ? 0.419 -6.341 13.054 1.00 94.62 90 TRP A C 1
ATOM 719 O O . TRP A 1 90 ? -0.391 -7.152 12.621 1.00 94.62 90 TRP A O 1
ATOM 729 N N . SER A 1 91 ? 0.034 -5.277 13.766 1.00 95.31 91 SER A N 1
ATOM 730 C CA . SER A 1 91 ? -1.382 -5.004 14.035 1.00 95.31 91 SER A CA 1
ATOM 731 C C . SER A 1 91 ? -2.166 -4.588 12.790 1.00 95.31 91 SER A C 1
ATOM 733 O O . SER A 1 91 ? -3.381 -4.718 12.798 1.00 95.31 91 SER A O 1
ATOM 735 N N . LEU A 1 92 ? -1.497 -4.112 11.734 1.00 96.12 92 LEU A N 1
ATOM 736 C CA . LEU A 1 92 ? -2.122 -3.717 10.467 1.00 96.12 92 LEU A CA 1
ATOM 737 C C . LEU A 1 92 ? -2.316 -4.903 9.511 1.00 96.12 92 LEU A C 1
ATOM 739 O O . LEU A 1 92 ? -3.119 -4.810 8.594 1.00 96.12 92 LEU A O 1
ATOM 743 N N . ILE A 1 93 ? -1.589 -6.004 9.726 1.00 94.69 93 ILE A N 1
ATOM 744 C CA . ILE A 1 93 ? -1.651 -7.221 8.898 1.00 94.69 93 ILE A CA 1
ATOM 745 C C . ILE A 1 93 ? -2.483 -8.310 9.584 1.00 94.69 93 ILE A C 1
ATOM 747 O O . ILE A 1 93 ? -3.191 -9.060 8.921 1.00 94.69 93 ILE A O 1
ATOM 751 N N . GLY A 1 94 ? -2.424 -8.381 10.916 1.00 90.88 94 GLY A N 1
ATOM 752 C CA . GLY A 1 94 ? -3.030 -9.453 11.699 1.00 90.88 94 GLY A CA 1
ATOM 753 C C . GLY A 1 94 ? -2.064 -10.621 11.950 1.00 90.88 94 GLY A C 1
ATOM 754 O O . GLY A 1 94 ? -0.853 -10.496 11.734 1.00 90.88 94 GLY A O 1
ATOM 755 N N . PRO A 1 95 ? -2.567 -11.762 12.455 1.00 88.69 95 PRO A N 1
ATOM 756 C CA . PRO A 1 95 ? -1.746 -12.932 12.751 1.00 88.69 95 PRO A CA 1
ATOM 757 C C . PRO A 1 95 ? -1.037 -13.463 11.497 1.00 88.69 95 PRO A C 1
ATOM 759 O O . PRO A 1 95 ? -1.685 -13.843 10.525 1.00 88.69 95 PRO A O 1
ATOM 762 N N . TYR A 1 96 ? 0.297 -13.547 11.535 1.00 86.38 96 TYR A N 1
ATOM 763 C CA . TYR A 1 96 ? 1.125 -13.890 10.369 1.00 86.38 96 TYR A CA 1
ATOM 764 C C . TYR A 1 96 ? 0.726 -15.208 9.679 1.00 86.38 96 TYR A C 1
ATOM 766 O O . TYR A 1 96 ? 0.664 -15.273 8.453 1.00 86.38 96 TYR A O 1
ATOM 774 N N . SER A 1 97 ? 0.417 -16.257 10.449 1.00 88.44 97 SER A N 1
ATOM 775 C CA . SER A 1 97 ? 0.031 -17.566 9.902 1.00 88.44 97 SER A CA 1
ATOM 776 C C . SER A 1 97 ? -1.290 -17.521 9.126 1.00 88.44 97 SER A C 1
ATOM 778 O O . SER A 1 97 ? -1.410 -18.155 8.073 1.00 88.44 97 SER A O 1
ATOM 780 N N . GLN A 1 98 ? -2.265 -16.755 9.621 1.00 88.44 98 GLN A N 1
ATOM 781 C CA . GLN A 1 98 ? -3.546 -16.548 8.948 1.00 88.44 98 GLN A CA 1
ATOM 782 C C . GLN A 1 98 ? -3.355 -15.666 7.716 1.00 88.44 98 GLN A C 1
ATOM 784 O O . GLN A 1 98 ? -3.735 -16.076 6.624 1.00 88.44 98 GLN A O 1
ATOM 789 N N . ALA A 1 99 ? -2.640 -14.545 7.859 1.00 89.19 99 ALA A N 1
ATOM 790 C CA . ALA A 1 99 ? -2.350 -13.633 6.757 1.00 89.19 99 ALA A CA 1
ATOM 791 C C . ALA A 1 99 ? -1.675 -14.348 5.575 1.00 89.19 99 ALA A C 1
ATOM 793 O O . ALA A 1 99 ? -2.048 -14.139 4.425 1.00 89.19 99 ALA A O 1
ATOM 794 N N . PHE A 1 100 ? -0.727 -15.252 5.837 1.00 91.44 100 PHE A N 1
ATOM 795 C CA . PHE A 1 100 ? -0.060 -16.009 4.778 1.00 91.44 100 PHE A CA 1
ATOM 796 C C . PHE A 1 100 ? -0.951 -17.086 4.142 1.00 91.44 100 PHE A C 1
ATOM 798 O O . PHE A 1 100 ? -0.861 -17.354 2.942 1.00 91.44 100 PHE A O 1
ATOM 805 N N . THR A 1 101 ? -1.830 -17.702 4.934 1.00 93.06 101 THR A N 1
ATOM 806 C CA . THR A 1 101 ? -2.827 -18.652 4.424 1.00 93.06 101 THR A CA 1
ATOM 807 C C . THR A 1 101 ? -3.816 -17.948 3.500 1.00 93.06 101 THR A C 1
ATOM 809 O O . THR A 1 101 ? -4.083 -18.431 2.398 1.00 93.06 101 THR A O 1
ATOM 812 N N . ASP A 1 102 ? -4.310 -16.786 3.916 1.00 91.19 102 ASP A N 1
ATOM 813 C CA . ASP A 1 102 ? -5.259 -15.995 3.143 1.00 91.19 102 ASP A CA 1
ATOM 814 C C . ASP A 1 102 ? -4.598 -15.381 1.908 1.00 91.19 102 ASP A C 1
ATOM 816 O O . ASP A 1 102 ? -5.170 -15.468 0.823 1.00 91.19 102 ASP A O 1
ATOM 820 N N . LEU A 1 103 ? -3.350 -14.907 2.014 1.00 91.75 103 LEU A N 1
ATOM 821 C CA . LEU A 1 103 ? -2.559 -14.458 0.866 1.00 91.75 103 LEU A CA 1
ATOM 822 C C . LEU A 1 103 ? -2.476 -15.540 -0.214 1.00 91.75 103 LEU A C 1
ATOM 824 O O . LEU A 1 103 ? -2.709 -15.248 -1.379 1.00 91.75 103 LEU A O 1
ATOM 828 N N . ARG A 1 104 ? -2.191 -16.799 0.146 1.00 95.12 104 ARG A N 1
ATOM 829 C CA . ARG A 1 104 ? -2.135 -17.905 -0.828 1.00 95.12 104 ARG A CA 1
ATOM 830 C C . ARG A 1 104 ? -3.487 -18.176 -1.481 1.00 95.12 104 ARG A C 1
ATOM 832 O O . ARG A 1 104 ? -3.543 -18.379 -2.690 1.00 95.12 104 ARG A O 1
ATOM 839 N N . ARG A 1 105 ? -4.570 -18.187 -0.698 1.00 95.12 105 ARG A N 1
ATOM 840 C CA . ARG A 1 105 ? -5.933 -18.412 -1.211 1.00 95.12 105 ARG A CA 1
ATOM 841 C C . ARG A 1 105 ? -6.336 -17.316 -2.192 1.00 95.12 105 ARG A C 1
ATOM 843 O O . ARG A 1 105 ? -6.789 -17.622 -3.291 1.00 95.12 105 ARG A O 1
ATOM 850 N N . VAL A 1 106 ? -6.129 -16.058 -1.803 1.00 92.06 106 VAL A N 1
ATOM 851 C CA . VAL A 1 106 ? -6.423 -14.887 -2.632 1.00 92.06 106 VAL A CA 1
ATOM 852 C C . VAL A 1 106 ? -5.528 -14.871 -3.864 1.00 92.06 106 VAL A C 1
ATOM 854 O O . VAL A 1 106 ? -6.039 -14.672 -4.957 1.00 92.06 106 VAL A O 1
ATOM 857 N N . LEU A 1 107 ? -4.231 -15.161 -3.728 1.00 92.56 107 LEU A N 1
ATOM 858 C CA . LEU A 1 107 ? -3.302 -15.234 -4.855 1.00 92.56 107 LEU A CA 1
ATOM 859 C C . LEU A 1 107 ? -3.771 -16.247 -5.902 1.00 92.56 107 LEU A C 1
ATOM 861 O O . LEU A 1 107 ? -3.835 -15.906 -7.075 1.00 92.56 107 LEU A O 1
ATOM 865 N N . VAL A 1 108 ? -4.141 -17.465 -5.491 1.00 96.56 108 VAL A N 1
ATOM 866 C CA . VAL A 1 108 ? -4.638 -18.496 -6.417 1.00 96.56 108 VAL A CA 1
ATOM 867 C C . VAL A 1 108 ? -5.949 -18.062 -7.073 1.00 96.56 108 VAL A C 1
ATOM 869 O O . VAL A 1 108 ? -6.087 -18.179 -8.288 1.00 96.56 108 VAL A O 1
ATOM 872 N N . ALA A 1 109 ? -6.898 -17.534 -6.296 1.00 95.44 109 ALA A N 1
ATOM 873 C CA . ALA A 1 109 ? -8.193 -17.100 -6.816 1.00 95.44 109 ALA A CA 1
ATOM 874 C C . ALA A 1 109 ? -8.062 -15.926 -7.800 1.00 95.44 109 ALA A C 1
ATOM 876 O O . ALA A 1 109 ? -8.634 -15.963 -8.887 1.00 95.44 109 ALA A O 1
ATOM 877 N N . VAL A 1 110 ? -7.279 -14.905 -7.442 1.00 91.12 110 VAL A N 1
ATOM 878 C CA . VAL A 1 110 ? -7.024 -13.729 -8.282 1.00 91.12 110 VAL A CA 1
ATOM 879 C C . VAL A 1 110 ? -6.213 -14.117 -9.510 1.00 91.12 110 VAL A C 1
ATOM 881 O O . VAL A 1 110 ? -6.544 -13.662 -10.596 1.00 91.12 110 VAL A O 1
ATOM 884 N N . PHE A 1 111 ? -5.209 -14.988 -9.383 1.00 92.12 111 PHE A N 1
ATOM 885 C CA . PHE A 1 111 ? -4.462 -15.494 -10.534 1.00 92.12 111 PHE A CA 1
ATOM 886 C C . PHE A 1 111 ? -5.373 -16.246 -11.506 1.00 92.12 111 PHE A C 1
ATOM 888 O O . PHE A 1 111 ? -5.343 -15.967 -12.699 1.00 92.12 111 PHE A O 1
ATOM 895 N N . ALA A 1 112 ? -6.220 -17.154 -11.013 1.00 94.44 112 ALA A N 1
ATOM 896 C CA . ALA A 1 112 ? -7.160 -17.893 -11.852 1.00 94.44 112 ALA A CA 1
ATOM 897 C C . ALA A 1 112 ? -8.163 -16.959 -12.546 1.00 94.44 112 ALA A C 1
ATOM 899 O O . ALA A 1 112 ? -8.424 -17.111 -13.738 1.00 94.44 112 ALA A O 1
ATOM 900 N N . LEU A 1 113 ? -8.686 -15.965 -11.821 1.00 92.06 113 LEU A N 1
ATOM 901 C CA . LEU A 1 113 ? -9.573 -14.952 -12.385 1.00 92.06 113 LEU A CA 1
ATOM 902 C C . LEU A 1 113 ? -8.863 -14.114 -13.451 1.00 92.06 113 LEU A C 1
ATOM 904 O O . LEU A 1 113 ? -9.406 -13.932 -14.534 1.00 92.06 113 LEU A O 1
ATOM 908 N N . GLN A 1 114 ? -7.654 -13.627 -13.166 1.00 86.19 114 GLN A N 1
ATOM 909 C CA . GLN A 1 114 ? -6.867 -12.845 -14.116 1.00 86.19 114 GLN A CA 1
ATOM 910 C C . GLN A 1 114 ? -6.542 -13.672 -15.356 1.00 86.19 114 GLN A C 1
ATOM 912 O O . GLN A 1 114 ? -6.766 -13.208 -16.464 1.00 86.19 114 GLN A O 1
ATOM 917 N N . PHE A 1 115 ? -6.112 -14.921 -15.192 1.00 88.56 115 PHE A N 1
ATOM 918 C CA . PHE A 1 115 ? -5.862 -15.837 -16.301 1.00 88.56 115 PHE A CA 1
ATOM 919 C C . PHE A 1 115 ? -7.112 -16.054 -17.164 1.00 88.56 115 PHE A C 1
ATOM 921 O O . PHE A 1 115 ? -7.041 -15.980 -18.388 1.00 88.56 115 PHE A O 1
ATOM 928 N N . LEU A 1 116 ? -8.276 -16.251 -16.538 1.00 90.88 116 LEU A N 1
ATOM 929 C CA . LEU A 1 116 ? -9.546 -16.361 -17.254 1.00 90.88 116 LEU A CA 1
ATOM 930 C C . LEU A 1 116 ? -9.875 -15.074 -18.020 1.00 90.88 116 LEU A C 1
ATOM 932 O O . LEU A 1 116 ? -10.248 -15.135 -19.187 1.00 90.88 116 LEU A O 1
ATOM 936 N N . VAL A 1 117 ? -9.709 -13.913 -17.385 1.00 87.25 117 VAL A N 1
ATOM 937 C CA . VAL A 1 117 ? -9.918 -12.598 -18.005 1.00 87.25 117 VAL A CA 1
ATOM 938 C C . VAL A 1 117 ? -8.998 -12.419 -19.217 1.00 87.25 117 VAL A C 1
ATOM 940 O O . VAL A 1 117 ? -9.477 -12.002 -20.271 1.00 87.25 117 VAL A O 1
ATOM 943 N N . GLN A 1 118 ? -7.724 -12.818 -19.112 1.00 81.31 118 GLN A N 1
ATOM 944 C CA . GLN A 1 118 ? -6.759 -12.786 -20.220 1.00 81.31 118 GLN A CA 1
ATOM 945 C C . GLN A 1 118 ? -7.192 -13.650 -21.416 1.00 81.31 118 GLN A C 1
ATOM 947 O O . GLN A 1 118 ? -6.924 -13.286 -22.554 1.00 81.31 118 GLN A O 1
ATOM 952 N N . ILE A 1 119 ? -7.896 -14.761 -21.187 1.00 85.19 119 ILE A N 1
ATOM 953 C CA . ILE A 1 119 ? -8.372 -15.646 -22.263 1.00 85.19 119 ILE A CA 1
ATOM 954 C C . ILE A 1 119 ? -9.699 -15.167 -22.863 1.00 85.19 119 ILE A C 1
ATOM 956 O O . ILE A 1 119 ? -9.916 -15.292 -24.066 1.00 85.19 119 ILE A O 1
ATOM 960 N N . VAL A 1 120 ? -10.614 -14.681 -22.023 1.00 86.44 120 VAL A N 1
ATOM 961 C CA . VAL A 1 120 ? -12.008 -14.424 -22.416 1.00 86.44 120 VAL A CA 1
ATOM 962 C C . VAL A 1 120 ? -12.185 -13.058 -23.073 1.00 86.44 120 VAL A C 1
ATOM 964 O O . VAL A 1 120 ? -13.017 -12.926 -23.972 1.00 86.44 120 VAL A O 1
ATOM 967 N N . LEU A 1 121 ? -11.453 -12.034 -22.627 1.00 81.75 121 LEU A N 1
ATOM 968 C CA . LEU A 1 121 ? -11.631 -10.683 -23.153 1.00 81.75 121 LEU A CA 1
ATOM 969 C C 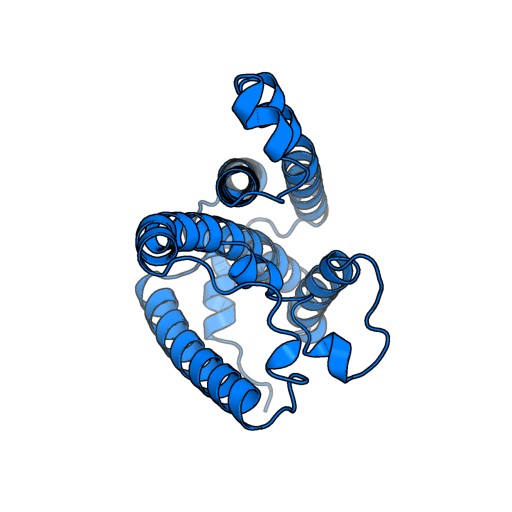. LEU A 1 121 ? -10.846 -10.467 -24.459 1.00 81.75 121 LEU A C 1
ATOM 971 O O . LEU A 1 121 ? -9.721 -10.944 -24.591 1.00 81.75 121 LEU A O 1
ATOM 975 N N . PRO A 1 122 ? -11.402 -9.719 -25.429 1.00 78.38 122 PRO A N 1
ATOM 976 C CA . PRO A 1 122 ? -10.658 -9.289 -26.605 1.00 78.38 122 PRO A CA 1
ATOM 977 C C . PRO A 1 122 ? -9.758 -8.090 -26.253 1.00 78.38 122 PRO A C 1
ATOM 979 O O . PRO A 1 122 ? -10.244 -6.979 -26.060 1.00 78.38 122 PRO A O 1
ATOM 982 N N . TRP A 1 123 ? -8.439 -8.302 -26.187 1.00 70.06 123 TRP A N 1
ATOM 983 C CA . TRP A 1 123 ? -7.443 -7.297 -25.757 1.00 70.06 123 TRP A CA 1
ATOM 984 C C . TRP A 1 123 ? -7.003 -6.300 -26.842 1.00 70.06 123 TRP A C 1
ATOM 986 O O . TRP A 1 123 ? -6.114 -5.486 -26.606 1.00 70.06 123 TRP A O 1
ATOM 996 N N . GLY A 1 124 ? -7.617 -6.349 -28.025 1.00 66.44 124 GLY A N 1
ATOM 997 C CA . GLY A 1 124 ? -7.155 -5.622 -29.209 1.00 66.44 124 GLY A CA 1
ATOM 998 C C . GLY A 1 124 ? -6.303 -6.500 -30.123 1.00 66.44 124 GLY A C 1
ATOM 999 O O . GLY A 1 124 ? -6.253 -7.723 -29.964 1.00 66.44 124 GLY A O 1
ATOM 1000 N N . SER A 1 125 ? -5.685 -5.897 -31.137 1.00 67.12 125 SER A N 1
ATOM 1001 C CA . SER A 1 125 ? -4.885 -6.652 -32.096 1.00 67.12 125 SER A CA 1
ATOM 1002 C C . SER A 1 125 ? -3.482 -6.900 -31.536 1.00 67.12 125 SER A C 1
ATOM 1004 O O . SER A 1 125 ? -2.886 -6.030 -30.907 1.00 67.12 125 SER A O 1
ATOM 1006 N N . TRP A 1 126 ? -2.895 -8.065 -31.819 1.00 62.09 126 TRP A N 1
ATOM 1007 C CA . TRP A 1 126 ? -1.487 -8.337 -31.487 1.00 62.09 126 TRP A CA 1
ATOM 1008 C C . TRP A 1 126 ? -0.505 -7.357 -32.163 1.00 62.09 126 TRP A C 1
ATOM 1010 O O . TRP A 1 126 ? 0.657 -7.299 -31.775 1.00 62.09 126 TRP A O 1
ATOM 1020 N N . GLY A 1 127 ? -0.965 -6.585 -33.157 1.00 58.81 127 GLY A N 1
ATOM 1021 C CA . GLY A 1 127 ? -0.206 -5.509 -33.796 1.00 58.81 127 GLY A CA 1
ATOM 1022 C C . GLY A 1 127 ? -0.101 -4.229 -32.960 1.00 58.81 127 GLY A C 1
ATOM 1023 O O . GLY A 1 127 ? 0.760 -3.405 -33.247 1.00 58.81 127 GLY A O 1
ATOM 1024 N N . ASP A 1 128 ? -0.917 -4.084 -31.910 1.00 58.66 128 ASP A N 1
ATOM 1025 C CA . ASP A 1 128 ? -0.877 -2.955 -30.968 1.00 58.66 128 ASP A CA 1
ATOM 1026 C C . ASP A 1 128 ? 0.127 -3.180 -29.818 1.00 58.66 128 ASP A C 1
ATOM 1028 O O . ASP A 1 128 ? 0.298 -2.322 -28.947 1.00 58.66 128 ASP A O 1
ATOM 1032 N N . VAL A 1 129 ? 0.815 -4.332 -29.797 1.00 60.19 129 VAL A N 1
ATOM 1033 C CA . VAL A 1 129 ? 1.915 -4.606 -28.862 1.00 60.19 129 VAL A CA 1
ATOM 1034 C C . VAL A 1 129 ? 3.108 -3.742 -29.270 1.00 60.19 129 VAL A C 1
ATOM 1036 O O . VAL A 1 129 ? 3.904 -4.110 -30.129 1.00 60.19 129 VAL A O 1
ATOM 1039 N N . ALA A 1 130 ? 3.191 -2.557 -28.665 1.00 59.47 130 ALA A N 1
ATOM 1040 C CA . ALA A 1 130 ? 4.049 -1.466 -29.121 1.00 59.47 130 ALA A CA 1
ATOM 1041 C C . ALA A 1 130 ? 5.560 -1.778 -29.123 1.00 59.47 130 ALA A C 1
ATOM 1043 O O . ALA A 1 130 ? 6.295 -1.151 -29.880 1.00 59.47 130 ALA A O 1
ATOM 1044 N N . GLU A 1 131 ? 6.042 -2.728 -28.312 1.00 67.50 131 GLU A N 1
ATOM 1045 C CA . GLU A 1 131 ? 7.449 -3.150 -28.322 1.00 67.50 131 GLU A CA 1
ATOM 1046 C C . GLU A 1 131 ? 7.652 -4.438 -27.503 1.00 67.50 131 GLU A C 1
ATOM 1048 O O . GLU A 1 131 ? 7.287 -4.491 -26.328 1.00 67.50 131 GLU A O 1
ATOM 1053 N N . VAL A 1 132 ? 8.273 -5.475 -28.078 1.00 67.56 132 VAL A N 1
ATOM 1054 C CA . VAL A 1 132 ? 8.738 -6.638 -27.301 1.00 67.56 132 VAL A CA 1
ATOM 1055 C C . VAL A 1 132 ? 10.120 -6.313 -26.738 1.00 67.56 132 VAL A C 1
ATOM 1057 O O . VAL A 1 132 ? 11.095 -6.210 -27.483 1.00 67.56 132 VAL A O 1
ATOM 1060 N N . ARG A 1 133 ? 10.215 -6.144 -25.415 1.00 74.94 133 ARG A N 1
ATOM 1061 C CA . ARG A 1 133 ? 11.495 -5.910 -24.730 1.00 74.94 133 ARG A CA 1
ATOM 1062 C C . ARG A 1 133 ? 12.403 -7.147 -24.821 1.00 74.94 133 ARG A C 1
ATOM 1064 O O . ARG A 1 133 ? 11.905 -8.276 -24.838 1.00 74.94 133 ARG A O 1
ATOM 1071 N N . PRO A 1 134 ? 13.741 -6.978 -24.834 1.00 87.56 134 PRO A N 1
ATOM 1072 C CA . PRO A 1 134 ? 14.658 -8.111 -24.776 1.00 87.56 134 PRO A CA 1
ATOM 1073 C C . PRO A 1 134 ? 14.403 -8.964 -23.526 1.00 87.56 134 PRO A C 1
ATOM 1075 O O . PRO A 1 134 ? 14.515 -8.474 -22.403 1.00 87.56 134 PRO A O 1
ATOM 1078 N N . VAL A 1 135 ? 14.121 -10.258 -23.712 1.00 88.06 135 VAL A N 1
ATOM 1079 C CA . VAL A 1 135 ? 13.767 -11.188 -22.618 1.00 88.06 135 VAL A CA 1
ATOM 1080 C C . VAL A 1 135 ? 14.827 -11.217 -21.512 1.00 88.06 135 VAL A C 1
ATOM 1082 O O . VAL A 1 135 ? 14.492 -11.287 -20.334 1.00 88.06 135 VAL A O 1
ATOM 1085 N N . ALA A 1 136 ? 16.109 -11.121 -21.873 1.00 91.38 136 ALA A N 1
ATOM 1086 C CA . ALA A 1 136 ? 17.203 -11.098 -20.904 1.00 91.38 136 ALA A CA 1
ATOM 1087 C C . ALA A 1 136 ? 17.154 -9.864 -19.985 1.00 91.38 136 ALA A C 1
ATOM 1089 O O . ALA A 1 136 ? 17.361 -9.995 -18.780 1.00 91.38 136 ALA A O 1
ATOM 1090 N N . LEU A 1 137 ? 16.847 -8.685 -20.538 1.00 87.38 137 LEU A N 1
ATOM 1091 C CA . LEU A 1 137 ? 16.693 -7.458 -19.756 1.00 87.38 137 LEU A CA 1
ATOM 1092 C C . LEU A 1 137 ? 15.474 -7.562 -18.835 1.00 87.38 137 LEU A C 1
ATOM 1094 O O . LEU A 1 137 ? 15.583 -7.276 -17.645 1.00 87.38 137 LEU A O 1
ATOM 1098 N N . TRP A 1 138 ? 14.351 -8.050 -19.364 1.00 88.62 138 TRP A N 1
ATOM 1099 C CA . TRP A 1 138 ? 13.136 -8.270 -18.583 1.00 88.62 138 TRP A CA 1
ATOM 1100 C C . TRP A 1 138 ? 13.385 -9.214 -17.396 1.00 88.62 138 TRP A C 1
ATOM 1102 O O . TRP A 1 138 ? 13.066 -8.877 -16.258 1.00 88.62 138 TRP A O 1
ATOM 1112 N N . LEU A 1 139 ? 14.044 -10.358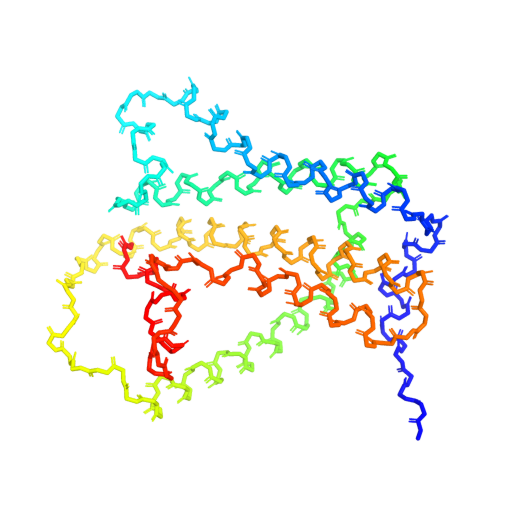 -17.626 1.00 91.88 139 LEU A N 1
ATOM 1113 C CA . LEU A 1 139 ? 14.396 -11.312 -16.566 1.00 91.88 139 LEU A CA 1
ATOM 1114 C C . LEU A 1 139 ? 15.353 -10.713 -15.528 1.00 91.88 139 LEU A C 1
ATOM 1116 O O . LEU A 1 139 ? 15.220 -11.003 -14.340 1.00 91.88 139 LEU A O 1
ATOM 1120 N N . ALA A 1 140 ? 16.300 -9.874 -15.957 1.00 92.38 140 ALA A N 1
ATOM 1121 C CA . ALA A 1 140 ? 17.227 -9.200 -15.053 1.00 92.38 140 ALA A CA 1
ATOM 1122 C C . ALA A 1 140 ? 16.522 -8.164 -14.157 1.00 92.38 140 ALA A C 1
ATOM 1124 O O . ALA A 1 140 ? 16.883 -8.016 -12.989 1.00 92.38 140 ALA A O 1
ATOM 1125 N N . LEU A 1 141 ? 15.504 -7.470 -14.678 1.00 91.44 141 LEU A N 1
ATOM 1126 C CA . LEU A 1 141 ? 14.738 -6.452 -13.950 1.00 91.44 141 LEU A CA 1
ATOM 1127 C C . LEU A 1 141 ? 13.580 -7.027 -13.125 1.00 91.44 141 LEU A C 1
ATOM 1129 O O . LEU A 1 141 ? 13.168 -6.408 -12.141 1.00 91.44 141 LEU A O 1
ATOM 1133 N N . ALA A 1 142 ? 13.069 -8.206 -13.483 1.00 91.94 142 ALA A N 1
ATOM 1134 C CA . ALA A 1 142 ? 11.954 -8.868 -12.813 1.00 91.94 142 ALA A CA 1
ATOM 1135 C C . ALA A 1 142 ? 12.088 -8.954 -11.276 1.00 91.94 142 ALA A C 1
ATOM 1137 O O . ALA A 1 142 ? 11.146 -8.544 -10.598 1.00 91.94 142 ALA A O 1
ATOM 1138 N N . PRO A 1 143 ? 13.208 -9.411 -10.672 1.00 94.81 143 PRO A N 1
ATOM 1139 C CA . PRO A 1 143 ? 13.300 -9.504 -9.211 1.00 94.81 143 PRO A CA 1
ATOM 1140 C C . PRO A 1 143 ? 13.206 -8.139 -8.514 1.00 94.81 143 PRO A C 1
ATOM 1142 O O . PRO A 1 143 ? 12.552 -8.022 -7.477 1.00 94.81 143 PRO A O 1
ATOM 1145 N N . PHE A 1 144 ? 13.806 -7.095 -9.091 1.00 94.69 144 PHE A N 1
ATOM 1146 C CA . PHE A 1 144 ? 13.733 -5.733 -8.552 1.00 94.69 144 PHE A CA 1
ATOM 1147 C C . PHE A 1 144 ? 12.328 -5.152 -8.695 1.00 94.69 144 PHE A C 1
ATOM 1149 O O . PHE A 1 144 ? 11.807 -4.547 -7.761 1.00 94.69 144 PHE A O 1
ATOM 1156 N N . SER A 1 145 ? 11.698 -5.403 -9.840 1.00 92.06 145 SER A N 1
ATOM 1157 C CA . SER A 1 145 ? 10.333 -4.977 -10.142 1.00 92.06 145 SER A CA 1
ATOM 1158 C C . SER A 1 145 ? 9.330 -5.608 -9.185 1.00 92.06 145 SER A C 1
ATOM 1160 O O . SER A 1 145 ? 8.531 -4.907 -8.571 1.00 92.06 145 SER A O 1
ATOM 1162 N N . LEU A 1 146 ? 9.423 -6.924 -8.978 1.00 94.19 146 LEU A N 1
ATOM 1163 C CA . LEU A 1 146 ? 8.587 -7.644 -8.020 1.00 94.19 146 LEU A CA 1
ATOM 1164 C C . LEU A 1 146 ? 8.770 -7.117 -6.596 1.00 94.19 146 LEU A C 1
ATOM 1166 O O . LEU A 1 146 ? 7.789 -7.004 -5.866 1.00 94.19 146 LEU A O 1
ATOM 1170 N N . LEU A 1 147 ? 9.996 -6.758 -6.203 1.00 96.12 147 LEU A N 1
ATOM 1171 C CA . LEU A 1 147 ? 10.261 -6.190 -4.884 1.00 96.12 147 LEU A CA 1
ATOM 1172 C C . LEU A 1 147 ? 9.600 -4.817 -4.700 1.00 96.12 147 LEU A C 1
ATOM 1174 O O . LEU A 1 147 ? 8.931 -4.599 -3.691 1.00 96.12 147 LEU A O 1
ATOM 1178 N N . VAL A 1 148 ? 9.767 -3.889 -5.647 1.00 95.19 148 VAL A N 1
ATOM 1179 C CA . VAL A 1 148 ? 9.174 -2.547 -5.510 1.00 95.19 148 VAL A CA 1
ATOM 1180 C C . VAL A 1 148 ? 7.653 -2.577 -5.644 1.00 95.19 148 VAL A C 1
ATOM 1182 O O . VAL A 1 148 ? 6.977 -1.877 -4.897 1.00 95.19 148 VAL A O 1
ATOM 1185 N N . ILE A 1 149 ? 7.105 -3.445 -6.502 1.00 93.56 149 ILE A N 1
ATOM 1186 C CA . ILE A 1 149 ? 5.658 -3.684 -6.602 1.00 93.56 149 ILE A CA 1
ATOM 1187 C C . ILE A 1 149 ? 5.140 -4.273 -5.290 1.00 93.56 149 ILE A C 1
ATOM 1189 O O . ILE A 1 149 ? 4.122 -3.823 -4.774 1.00 93.56 149 ILE A O 1
ATOM 1193 N N . PHE A 1 150 ? 5.857 -5.231 -4.695 1.00 94.62 150 PHE A N 1
ATOM 1194 C CA . PHE A 1 150 ? 5.489 -5.772 -3.390 1.00 94.62 150 PHE A CA 1
ATOM 1195 C C . PHE A 1 150 ? 5.444 -4.677 -2.319 1.00 94.62 150 PHE A C 1
ATOM 1197 O O . PHE A 1 150 ? 4.494 -4.636 -1.539 1.00 94.62 150 PHE A O 1
ATOM 1204 N N . ILE A 1 151 ? 6.425 -3.769 -2.291 1.00 96.50 151 ILE A N 1
ATOM 1205 C CA . ILE A 1 151 ? 6.442 -2.627 -1.365 1.00 96.50 151 ILE A CA 1
ATOM 1206 C C . ILE A 1 151 ? 5.259 -1.688 -1.625 1.00 96.50 151 ILE A C 1
ATOM 1208 O O . ILE A 1 151 ? 4.580 -1.294 -0.675 1.00 96.50 151 ILE A O 1
ATOM 1212 N N . GLN A 1 152 ? 5.002 -1.337 -2.884 1.00 95.06 152 GLN A N 1
ATOM 1213 C CA . GLN A 1 152 ? 3.922 -0.435 -3.277 1.00 95.06 152 GLN A CA 1
ATOM 1214 C C . GLN A 1 152 ? 2.551 -1.009 -2.898 1.00 95.06 152 GLN A C 1
ATOM 1216 O O . GLN A 1 152 ? 1.842 -0.404 -2.092 1.00 95.06 152 GLN A O 1
ATOM 1221 N N . VAL A 1 153 ? 2.242 -2.223 -3.360 1.00 94.31 153 VAL A N 1
ATOM 1222 C CA . VAL A 1 153 ? 0.994 -2.935 -3.042 1.00 94.31 153 VAL A CA 1
ATOM 1223 C C . VAL A 1 153 ? 0.847 -3.122 -1.532 1.00 94.31 153 VAL A C 1
ATOM 1225 O O . VAL A 1 153 ? -0.211 -2.849 -0.975 1.00 94.31 153 VAL A O 1
ATOM 1228 N N . SER A 1 154 ? 1.914 -3.515 -0.825 1.00 95.38 154 SER A N 1
ATOM 1229 C CA . SER A 1 154 ? 1.858 -3.660 0.637 1.00 95.38 154 SER A CA 1
ATOM 1230 C C . SER A 1 154 ? 1.563 -2.334 1.335 1.00 95.38 154 SER A C 1
ATOM 1232 O O . SER A 1 154 ? 0.842 -2.313 2.325 1.00 95.38 154 SER A O 1
ATOM 1234 N N . THR A 1 155 ? 2.101 -1.216 0.847 1.00 97.69 155 THR A N 1
ATOM 1235 C CA . THR A 1 155 ? 1.855 0.112 1.430 1.00 97.69 155 THR A CA 1
ATOM 1236 C C . THR A 1 155 ? 0.390 0.518 1.292 1.00 97.69 155 THR A C 1
ATOM 1238 O O . THR A 1 155 ? -0.199 1.034 2.244 1.00 97.69 155 THR A O 1
ATOM 1241 N N . GLU A 1 156 ? -0.207 0.258 0.131 1.00 96.69 156 GLU A N 1
ATOM 1242 C CA . GLU A 1 156 ? -1.628 0.496 -0.128 1.00 96.69 156 GLU A CA 1
ATOM 1243 C C . GLU A 1 156 ? -2.512 -0.425 0.724 1.00 96.69 156 GLU A C 1
ATOM 1245 O O . GLU A 1 156 ? -3.412 0.041 1.424 1.00 96.69 156 GLU A O 1
ATOM 1250 N N . GLU A 1 157 ? -2.206 -1.719 0.773 1.00 96.00 157 GLU A N 1
ATOM 1251 C CA . GLU A 1 157 ? -2.930 -2.677 1.612 1.00 96.00 157 GLU A CA 1
ATOM 1252 C C . GLU A 1 157 ? -2.854 -2.303 3.103 1.00 96.00 157 GLU A C 1
ATOM 1254 O O . GLU A 1 157 ? -3.872 -2.312 3.800 1.00 96.00 157 GLU A O 1
ATOM 1259 N N . LEU A 1 158 ? -1.687 -1.863 3.595 1.00 97.81 158 LEU A N 1
ATOM 1260 C CA . LEU A 1 158 ? -1.510 -1.400 4.976 1.00 97.81 158 LEU A CA 1
ATOM 1261 C C . LEU A 1 158 ? -2.385 -0.191 5.316 1.00 97.81 158 LEU A C 1
ATOM 1263 O O . LEU A 1 158 ? -2.861 -0.107 6.450 1.00 97.81 158 LEU A O 1
ATOM 1267 N N . VAL A 1 159 ? -2.595 0.752 4.391 1.00 97.75 159 VAL A N 1
ATOM 1268 C CA . VAL A 1 159 ? -3.425 1.936 4.663 1.00 97.75 159 VAL A CA 1
ATOM 1269 C C . VAL A 1 159 ? -4.915 1.650 4.463 1.00 97.75 159 VAL A C 1
ATOM 1271 O O . VAL A 1 159 ? -5.714 2.025 5.321 1.00 97.75 159 VAL A O 1
ATOM 1274 N N . PHE A 1 160 ? -5.308 0.954 3.392 1.00 97.25 160 PHE A N 1
ATOM 1275 C CA . PHE A 1 160 ? -6.717 0.765 3.037 1.00 97.25 160 PHE A CA 1
ATOM 1276 C C . PHE A 1 160 ? -7.362 -0.420 3.769 1.00 97.25 160 PHE A C 1
ATOM 1278 O O . PHE A 1 160 ? -8.429 -0.251 4.365 1.00 97.25 160 PHE A O 1
ATOM 1285 N N . ARG A 1 161 ? -6.728 -1.602 3.768 1.00 95.25 161 ARG A N 1
ATOM 1286 C CA . ARG A 1 161 ? -7.255 -2.829 4.407 1.00 95.25 161 ARG A CA 1
ATOM 1287 C C . ARG A 1 161 ? -6.738 -3.041 5.820 1.00 95.25 161 ARG A C 1
ATOM 1289 O O . ARG A 1 161 ? -7.451 -3.582 6.659 1.00 95.25 161 ARG A O 1
ATOM 1296 N N . GLY A 1 162 ? -5.531 -2.565 6.102 1.00 96.06 162 GLY A N 1
ATOM 1297 C CA . GLY A 1 162 ? -4.974 -2.540 7.445 1.00 96.06 162 GLY A CA 1
ATOM 1298 C C . GLY A 1 162 ? -5.584 -1.422 8.279 1.00 96.06 162 GLY A C 1
ATOM 1299 O O . GLY A 1 162 ? -6.410 -1.644 9.157 1.00 96.06 162 GLY A O 1
ATOM 1300 N N . TYR A 1 163 ? -5.171 -0.187 8.023 1.00 97.56 163 TYR A N 1
ATOM 1301 C CA . TYR A 1 163 ? -5.461 0.932 8.907 1.00 97.56 163 TYR A CA 1
ATOM 1302 C C . TYR A 1 163 ? -6.915 1.422 8.830 1.00 97.56 163 TYR A C 1
ATOM 1304 O O . TYR A 1 163 ? -7.616 1.404 9.844 1.00 97.56 163 TYR A O 1
ATOM 1312 N N . LEU A 1 164 ? -7.375 1.861 7.653 1.00 97.12 164 LEU A N 1
ATOM 1313 C CA . LEU A 1 164 ? -8.690 2.486 7.478 1.00 97.12 164 LEU A CA 1
ATOM 1314 C C . LEU A 1 164 ? -9.834 1.526 7.784 1.00 97.12 164 LEU A C 1
ATOM 1316 O O . LEU A 1 164 ? -10.727 1.878 8.551 1.00 97.12 164 LEU A O 1
ATOM 1320 N N . GLN A 1 165 ? -9.793 0.313 7.229 1.00 96.12 165 GLN A N 1
ATOM 1321 C CA . GLN A 1 165 ? -10.816 -0.697 7.485 1.00 96.12 165 GLN A CA 1
ATOM 1322 C C . GLN A 1 165 ? -10.945 -1.003 8.984 1.00 96.12 165 GLN A C 1
ATOM 1324 O O . GLN A 1 165 ? -12.055 -0.972 9.512 1.00 96.12 165 GLN A O 1
ATOM 1329 N N . GLN A 1 166 ? -9.830 -1.222 9.694 1.00 96.19 166 GLN A N 1
ATOM 1330 C CA . GLN A 1 166 ? -9.878 -1.477 11.137 1.00 96.19 166 GLN A CA 1
ATOM 1331 C C . GLN A 1 166 ? -10.460 -0.301 11.921 1.00 96.19 166 GLN A C 1
ATOM 1333 O O . GLN A 1 166 ? -11.279 -0.500 12.812 1.00 96.19 166 GLN A O 1
ATOM 1338 N N . GLN A 1 167 ? -10.039 0.924 11.608 1.00 96.25 167 GLN A N 1
ATOM 1339 C CA . GLN A 1 167 ? -10.483 2.105 12.343 1.00 96.25 167 GLN A CA 1
ATOM 1340 C C . GLN A 1 167 ? -11.964 2.396 12.103 1.00 96.25 167 GLN A C 1
ATOM 1342 O O . GLN A 1 167 ? -12.704 2.619 13.058 1.00 96.25 167 GLN A O 1
ATOM 1347 N N . LEU A 1 168 ? -12.425 2.317 10.852 1.00 95.94 168 LEU A N 1
ATOM 1348 C CA . LEU A 1 168 ? -13.843 2.469 10.522 1.00 95.94 168 LEU A CA 1
ATOM 1349 C C . LEU A 1 168 ? -14.693 1.387 11.195 1.00 95.94 168 LEU A C 1
ATOM 1351 O O . LEU A 1 168 ? -15.764 1.699 11.708 1.00 95.94 168 LEU A O 1
ATOM 1355 N N . ALA A 1 169 ? -14.198 0.150 11.267 1.00 95.25 169 ALA A N 1
ATOM 1356 C CA . ALA A 1 169 ? -14.874 -0.944 11.958 1.00 95.25 169 ALA A CA 1
ATOM 1357 C C . ALA A 1 169 ? -14.934 -0.774 13.485 1.00 95.25 169 ALA A C 1
ATOM 1359 O O . ALA A 1 169 ? -15.774 -1.387 14.135 1.00 95.25 169 ALA A O 1
ATOM 1360 N N . CYS A 1 170 ? -14.056 0.042 14.077 1.00 94.56 170 CYS A N 1
ATOM 1361 C CA . CYS A 1 170 ? -14.162 0.425 15.485 1.00 94.56 170 CYS A CA 1
ATOM 1362 C C . CYS A 1 170 ? -15.065 1.646 15.716 1.00 94.56 170 CYS A C 1
ATOM 1364 O O . CYS A 1 170 ? -15.478 1.878 16.848 1.00 94.56 170 CYS A O 1
ATOM 1366 N N . ILE A 1 171 ? -15.366 2.421 14.670 1.00 92.00 171 ILE A N 1
ATOM 1367 C CA . ILE A 1 171 ? -16.259 3.589 14.733 1.00 92.00 171 ILE A CA 1
ATOM 1368 C C . ILE A 1 171 ? -17.714 3.186 14.465 1.00 92.00 171 ILE A C 1
ATOM 1370 O O . ILE A 1 171 ? -18.631 3.770 15.039 1.00 92.00 171 ILE A O 1
ATOM 1374 N N . THR A 1 172 ? -17.948 2.201 13.595 1.00 90.69 172 THR A N 1
ATOM 1375 C CA . THR A 1 172 ? -19.290 1.706 13.275 1.00 90.69 172 THR A CA 1
ATOM 1376 C C . THR A 1 172 ? -19.310 0.200 13.042 1.00 90.69 172 THR A C 1
ATOM 1378 O O . THR A 1 172 ? -18.437 -0.357 12.379 1.00 90.69 172 THR A O 1
ATOM 1381 N N . ASP A 1 173 ? -20.372 -0.448 13.522 1.00 88.75 173 ASP A N 1
ATOM 1382 C CA . ASP A 1 173 ? -20.617 -1.875 13.303 1.00 88.75 173 ASP A CA 1
ATOM 1383 C C . ASP A 1 173 ? -21.131 -2.192 11.887 1.00 88.75 173 ASP A C 1
ATOM 1385 O O . ASP A 1 173 ? -21.238 -3.360 11.515 1.00 88.75 173 ASP A O 1
ATOM 1389 N N . ASN A 1 174 ? -21.456 -1.180 11.071 1.00 91.88 174 ASN A N 1
ATOM 1390 C CA . ASN A 1 174 ? -22.027 -1.394 9.743 1.00 91.88 174 ASN A CA 1
ATOM 1391 C C . ASN A 1 174 ? -20.956 -1.855 8.725 1.00 91.88 174 ASN A C 1
ATOM 1393 O O . ASN A 1 174 ? -20.113 -1.037 8.339 1.00 91.88 174 ASN A O 1
ATOM 1397 N N . PRO A 1 175 ? -21.020 -3.105 8.209 1.00 91.75 175 PRO A N 1
ATOM 1398 C CA . PRO A 1 175 ? -20.043 -3.639 7.257 1.00 91.75 175 PRO A CA 1
ATOM 1399 C C . PRO A 1 175 ? -19.927 -2.849 5.966 1.00 91.75 175 PRO A C 1
ATOM 1401 O O . PRO A 1 175 ? -18.836 -2.728 5.413 1.00 91.75 175 PRO A O 1
ATOM 1404 N N . TRP A 1 176 ? -21.011 -2.224 5.517 1.00 93.56 176 TRP A N 1
ATOM 1405 C CA . TRP A 1 176 ? -20.966 -1.392 4.324 1.00 93.56 176 TRP A CA 1
ATOM 1406 C C . TRP A 1 176 ? -20.020 -0.205 4.496 1.00 93.56 176 TRP A C 1
ATOM 1408 O O . TRP A 1 176 ? -19.333 0.163 3.552 1.00 93.56 176 TRP A O 1
ATOM 1418 N N . VAL A 1 177 ? -19.902 0.356 5.700 1.00 94.06 177 VAL A N 1
ATOM 1419 C CA . VAL A 1 177 ? -19.028 1.508 5.937 1.00 94.06 177 VAL A CA 1
ATOM 1420 C C . VAL A 1 177 ? -17.562 1.090 5.884 1.00 94.06 177 VAL A C 1
ATOM 1422 O O . VAL A 1 177 ? -16.796 1.636 5.091 1.00 94.06 177 VAL A O 1
ATOM 1425 N N . TRP A 1 178 ? -17.159 0.105 6.686 1.00 93.94 178 TRP A N 1
ATOM 1426 C CA . TRP A 1 178 ? -15.748 -0.269 6.792 1.00 93.94 178 TRP A CA 1
ATOM 1427 C C . TRP A 1 178 ? -15.238 -1.132 5.627 1.00 93.94 178 TRP A C 1
ATOM 1429 O O . TRP A 1 178 ? -14.029 -1.187 5.419 1.00 93.94 178 TRP A O 1
ATOM 1439 N N . MET A 1 179 ? -16.117 -1.730 4.811 1.00 92.56 179 MET A N 1
ATOM 1440 C CA . MET A 1 179 ? -15.729 -2.406 3.561 1.00 92.56 179 MET A CA 1
ATOM 1441 C C . MET A 1 179 ? -15.745 -1.471 2.347 1.00 92.56 179 MET A C 1
ATOM 1443 O O . MET A 1 179 ? -14.800 -1.466 1.551 1.00 92.56 179 MET A O 1
ATOM 1447 N N . VAL A 1 180 ? -16.821 -0.695 2.163 1.00 95.38 180 VAL A N 1
ATOM 1448 C CA . VAL A 1 180 ? -17.022 0.065 0.920 1.00 95.38 180 VAL A CA 1
ATOM 1449 C C . VAL A 1 180 ? -16.224 1.355 0.930 1.00 95.38 180 VAL A C 1
ATOM 1451 O O . VAL A 1 180 ? -15.598 1.649 -0.081 1.00 95.38 180 VAL A O 1
ATOM 1454 N N . ILE A 1 181 ? -16.173 2.099 2.041 1.00 95.44 181 ILE A N 1
ATOM 1455 C CA . ILE A 1 181 ? -15.489 3.401 2.052 1.00 95.44 181 ILE A CA 1
ATOM 1456 C C . ILE A 1 181 ? -14.005 3.272 1.683 1.00 95.44 181 ILE A C 1
ATOM 1458 O O . ILE A 1 181 ? -13.593 3.959 0.748 1.00 95.44 181 ILE A O 1
ATOM 1462 N N . PRO A 1 182 ? -13.191 2.389 2.303 1.00 95.19 182 PRO A N 1
ATOM 1463 C CA . PRO A 1 182 ? -11.789 2.257 1.904 1.00 95.19 182 PRO A CA 1
ATOM 1464 C C . PRO A 1 182 ? -11.634 1.822 0.443 1.00 95.19 182 PRO A C 1
ATOM 1466 O O . PRO A 1 182 ? -10.743 2.306 -0.246 1.00 95.19 182 PRO A O 1
ATOM 1469 N N . SER A 1 183 ? -12.529 0.958 -0.050 1.00 94.00 183 SER A N 1
ATOM 1470 C CA . SER A 1 183 ? -12.519 0.486 -1.443 1.00 94.00 183 SER A CA 1
ATOM 1471 C C . SER A 1 183 ? -12.861 1.593 -2.439 1.00 94.00 183 SER A C 1
ATOM 1473 O O . SER A 1 183 ? -12.211 1.715 -3.472 1.00 94.00 183 SER A O 1
ATOM 1475 N N . ALA A 1 184 ? -13.868 2.408 -2.129 1.00 93.44 184 ALA A N 1
ATOM 1476 C CA . ALA A 1 184 ? -14.288 3.528 -2.957 1.00 93.44 184 ALA A CA 1
ATOM 1477 C C . ALA A 1 184 ? -13.224 4.628 -2.973 1.00 93.44 184 ALA A C 1
ATOM 1479 O O . ALA A 1 184 ? -12.932 5.163 -4.035 1.00 93.44 184 ALA A O 1
ATOM 1480 N N . LEU A 1 185 ? -12.602 4.923 -1.824 1.00 91.88 185 LEU A N 1
ATOM 1481 C CA . LEU A 1 185 ? -11.477 5.856 -1.746 1.00 91.88 185 LEU A CA 1
ATOM 1482 C C . LEU A 1 185 ? -10.294 5.369 -2.584 1.00 91.88 185 LEU A C 1
ATOM 1484 O O . LEU A 1 185 ? -9.764 6.143 -3.375 1.00 91.88 185 LEU A O 1
ATOM 1488 N N . PHE A 1 186 ? -9.927 4.089 -2.459 1.00 91.44 186 PHE A N 1
ATOM 1489 C CA . PHE A 1 186 ? -8.891 3.474 -3.287 1.00 91.44 186 PHE A CA 1
ATOM 1490 C C . PHE A 1 186 ? -9.221 3.598 -4.782 1.00 91.44 186 PHE A C 1
ATOM 1492 O O . PHE A 1 186 ? -8.404 4.090 -5.552 1.00 91.44 186 PHE A O 1
ATOM 1499 N N . GLY A 1 187 ? -10.436 3.232 -5.200 1.00 87.44 187 GLY A N 1
ATOM 1500 C CA . GLY A 1 187 ? -10.856 3.356 -6.599 1.00 87.44 187 GLY A CA 1
ATOM 1501 C C . GLY A 1 187 ? -10.873 4.803 -7.103 1.00 87.44 187 GLY A C 1
ATOM 1502 O O . GLY A 1 187 ? -10.437 5.069 -8.220 1.00 87.44 187 GLY A O 1
ATOM 1503 N N . ALA A 1 188 ? -11.317 5.752 -6.275 1.00 87.00 188 ALA A N 1
ATOM 1504 C CA . ALA A 1 188 ? -11.403 7.165 -6.633 1.00 87.00 188 ALA A CA 1
ATOM 1505 C C . ALA A 1 188 ? -10.026 7.785 -6.900 1.00 87.00 188 ALA A C 1
ATOM 1507 O O . ALA A 1 188 ? -9.876 8.511 -7.881 1.00 87.00 188 ALA A O 1
ATOM 1508 N N . ILE A 1 189 ? -9.012 7.473 -6.081 1.00 83.56 189 ILE A N 1
ATOM 1509 C CA . ILE A 1 189 ? -7.653 7.996 -6.306 1.00 83.56 189 ILE A CA 1
ATOM 1510 C C . ILE A 1 189 ? -6.990 7.397 -7.558 1.00 83.56 189 ILE A C 1
ATOM 1512 O O . ILE A 1 189 ? -6.104 8.025 -8.122 1.00 83.56 189 ILE A O 1
ATOM 1516 N N . HIS A 1 190 ? -7.446 6.226 -8.019 1.00 80.69 190 HIS A N 1
ATOM 1517 C CA . HIS A 1 190 ? -6.929 5.544 -9.213 1.00 80.69 190 HIS A CA 1
ATOM 1518 C C . HIS A 1 190 ? -7.698 5.882 -10.496 1.00 80.69 190 HIS A C 1
ATOM 1520 O O . HIS A 1 190 ? -7.301 5.461 -11.584 1.00 80.69 190 HIS A O 1
ATOM 1526 N N . TYR A 1 191 ? -8.795 6.639 -10.396 1.00 75.44 191 TYR A N 1
ATOM 1527 C CA . TYR A 1 191 ? -9.699 6.898 -11.518 1.00 75.44 191 TYR A CA 1
ATOM 1528 C C . TYR A 1 191 ? -9.006 7.577 -12.717 1.00 75.44 191 TYR A C 1
ATOM 1530 O O . TYR A 1 191 ? -9.439 7.402 -13.854 1.00 75.44 191 TYR A O 1
ATOM 1538 N N . TRP A 1 192 ? -7.911 8.308 -12.477 1.00 63.53 192 TRP A N 1
ATOM 1539 C CA . TRP A 1 192 ? -7.166 9.060 -13.495 1.00 63.53 192 TRP A CA 1
ATOM 1540 C C . TRP A 1 192 ? -5.741 8.539 -13.753 1.00 63.53 192 TRP A C 1
ATOM 1542 O O . TRP A 1 192 ? -4.904 9.268 -14.279 1.00 63.53 192 TRP A O 1
ATOM 1552 N N . ASN A 1 193 ? -5.437 7.289 -13.386 1.00 66.81 193 ASN A N 1
ATOM 1553 C CA . ASN A 1 193 ? -4.078 6.742 -13.520 1.00 66.81 193 ASN A CA 1
ATOM 1554 C C . ASN A 1 193 ? -3.614 6.543 -14.977 1.00 66.81 193 ASN A C 1
ATOM 1556 O O . ASN A 1 193 ? -2.420 6.391 -15.223 1.00 66.81 193 ASN A O 1
ATOM 1560 N N . GLY A 1 194 ? -4.531 6.568 -15.946 1.00 51.19 194 GLY A N 1
ATOM 1561 C CA . GLY A 1 194 ? -4.216 6.781 -17.358 1.00 51.19 194 GLY A CA 1
ATOM 1562 C C . GLY A 1 194 ? -4.590 8.209 -17.748 1.00 51.19 194 GLY A C 1
ATOM 1563 O O . GLY A 1 194 ? -5.554 8.743 -17.214 1.00 51.19 194 GLY A O 1
ATOM 1564 N N . ASN A 1 195 ? -3.882 8.822 -18.703 1.00 49.12 195 ASN A N 1
ATOM 1565 C CA . ASN A 1 195 ? -4.094 10.204 -19.187 1.00 49.12 195 ASN A CA 1
ATOM 1566 C C . ASN A 1 195 ? -5.510 10.512 -19.755 1.00 49.12 195 ASN A C 1
ATOM 1568 O O . ASN A 1 195 ? -5.699 11.485 -20.484 1.00 49.12 195 ASN A O 1
ATOM 1572 N N . SER A 1 196 ? -6.517 9.680 -19.496 1.00 45.75 196 SER A N 1
ATOM 1573 C CA . SER A 1 196 ? -7.939 9.882 -19.760 1.00 45.75 196 SER A CA 1
ATOM 1574 C C . SER A 1 196 ? -8.760 8.921 -18.880 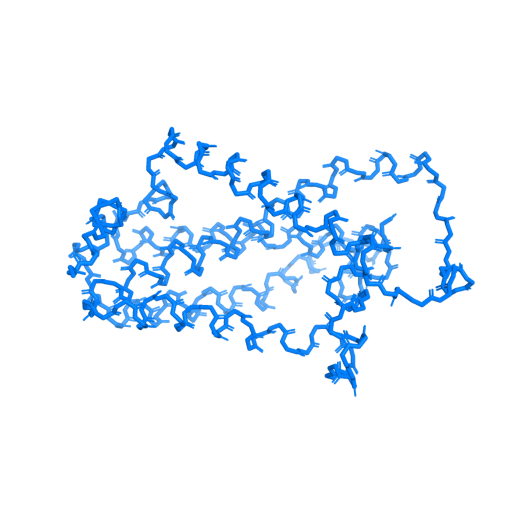1.00 45.75 196 SER A C 1
ATOM 1576 O O . SER A 1 196 ? -8.298 7.801 -18.643 1.00 45.75 196 SER A O 1
ATOM 1578 N N . PRO A 1 197 ? -9.990 9.285 -18.465 1.00 51.84 197 PRO A N 1
ATOM 1579 C CA . PRO A 1 197 ? -10.936 8.314 -17.922 1.00 51.84 197 PRO A CA 1
ATOM 1580 C C . PRO A 1 197 ? -11.207 7.209 -18.961 1.00 51.84 197 PRO A C 1
ATOM 1582 O O . PRO A 1 197 ? -11.052 7.464 -20.164 1.00 51.84 197 PRO A O 1
ATOM 1585 N N . PRO A 1 198 ? -11.617 5.999 -18.534 1.00 52.88 198 PRO A N 1
ATOM 1586 C CA . PRO A 1 198 ? -11.964 4.926 -19.457 1.00 52.88 198 PRO A CA 1
ATOM 1587 C C . PRO A 1 198 ? -13.006 5.426 -20.466 1.00 52.88 198 PRO A C 1
ATOM 1589 O O . PRO A 1 198 ? -14.087 5.873 -20.084 1.00 52.88 198 PRO A O 1
ATOM 1592 N N . LYS A 1 199 ? -12.655 5.415 -21.755 1.00 53.09 199 LYS A N 1
ATOM 1593 C CA . LYS A 1 199 ? -13.521 5.892 -22.843 1.00 53.09 199 LYS A CA 1
ATOM 1594 C C . LYS A 1 199 ? -14.616 4.876 -23.187 1.00 53.09 199 LYS A C 1
ATOM 1596 O O . LYS A 1 199 ? -15.649 5.261 -23.724 1.00 53.09 199 LYS A O 1
ATOM 1601 N N . ASP A 1 200 ? -14.401 3.604 -22.854 1.00 53.47 200 ASP A N 1
ATOM 1602 C CA . ASP A 1 200 ? -15.312 2.478 -23.084 1.00 53.47 200 ASP A CA 1
ATOM 1603 C C . ASP A 1 200 ? -14.965 1.246 -22.208 1.00 53.47 200 ASP A C 1
ATOM 1605 O O . ASP A 1 200 ? -13.975 1.234 -21.468 1.00 53.47 200 ASP A O 1
ATOM 1609 N N . LEU A 1 201 ? -15.772 0.179 -22.305 1.00 51.94 201 LEU A N 1
ATOM 1610 C CA . LEU A 1 201 ? -15.545 -1.090 -21.593 1.00 51.94 201 LEU A CA 1
ATOM 1611 C C . LEU A 1 201 ? -14.197 -1.752 -21.939 1.00 51.94 201 LEU A C 1
ATOM 1613 O O . LEU A 1 201 ? -13.623 -2.409 -21.076 1.00 51.94 201 LEU A O 1
ATOM 1617 N N . SER A 1 202 ? -13.659 -1.546 -23.145 1.00 47.78 202 SER A N 1
ATOM 1618 C CA . SER A 1 202 ? -12.339 -2.060 -23.541 1.00 47.78 202 SER A CA 1
ATOM 1619 C C . SER A 1 202 ? -11.176 -1.309 -22.886 1.00 47.78 202 SER A C 1
ATOM 1621 O O . SER A 1 202 ? -10.139 -1.907 -22.606 1.00 47.78 202 SER A O 1
ATOM 1623 N N . THR A 1 203 ? -11.340 -0.021 -22.570 1.00 49.88 203 THR A N 1
ATOM 1624 C CA . THR A 1 203 ? -10.344 0.771 -21.824 1.00 49.88 203 THR A CA 1
ATOM 1625 C C . THR A 1 203 ? -10.357 0.506 -20.318 1.00 49.88 203 THR A C 1
ATOM 1627 O O . THR A 1 203 ? -9.335 0.724 -19.673 1.00 49.88 203 THR A O 1
ATOM 1630 N N . LEU A 1 204 ? -11.457 -0.025 -19.763 1.00 46.31 204 LEU A N 1
ATOM 1631 C CA . LEU A 1 204 ? -11.501 -0.550 -18.388 1.00 46.31 204 LEU A CA 1
ATOM 1632 C C . LEU A 1 204 ? -10.657 -1.825 -18.229 1.00 46.31 204 LEU A C 1
ATOM 1634 O O . LEU A 1 204 ? -10.117 -2.073 -17.156 1.00 46.31 204 LEU A O 1
ATOM 1638 N N . SER A 1 205 ? -10.526 -2.613 -19.298 1.00 42.75 205 SER A N 1
ATOM 1639 C CA . SER A 1 205 ? -9.631 -3.773 -19.381 1.00 42.75 205 SER A CA 1
ATOM 1640 C C . SER A 1 205 ? -8.269 -3.447 -19.998 1.00 42.75 205 SER A C 1
ATOM 1642 O O . SER A 1 205 ? -7.420 -4.321 -20.081 1.00 42.75 205 SER A O 1
ATOM 1644 N N . GLY A 1 206 ? -8.042 -2.221 -20.470 1.00 37.56 206 GLY A N 1
ATOM 1645 C CA . GLY A 1 206 ? -6.828 -1.871 -21.201 1.00 37.56 206 GLY A CA 1
ATOM 1646 C C . GLY A 1 206 ? -5.579 -1.819 -20.311 1.00 37.56 206 GLY A C 1
ATOM 1647 O O . GLY A 1 206 ? -5.673 -1.752 -19.081 1.00 37.56 206 GLY A O 1
ATOM 1648 N N . PRO A 1 207 ? -4.379 -1.728 -20.911 1.00 38.47 207 PRO A N 1
ATOM 1649 C CA . PRO A 1 207 ? -3.125 -1.539 -20.184 1.00 38.47 207 PRO A CA 1
ATOM 1650 C C . PRO A 1 207 ? -3.069 -0.219 -19.386 1.00 38.47 207 PRO A C 1
ATOM 1652 O O . PRO A 1 207 ? -2.037 0.107 -18.831 1.00 38.47 207 PRO A O 1
ATOM 1655 N N . GLY A 1 208 ? -4.142 0.563 -19.245 1.00 37.56 208 GLY A N 1
ATOM 1656 C CA . GLY A 1 208 ? -4.171 1.685 -18.299 1.00 37.56 208 GLY A CA 1
ATOM 1657 C C . GLY A 1 208 ? -3.975 1.245 -16.840 1.00 37.56 208 GLY A C 1
ATOM 1658 O O . GLY A 1 208 ? -3.354 1.965 -16.065 1.00 37.56 208 GLY A O 1
ATOM 1659 N N . CYS A 1 209 ? -4.436 0.042 -16.475 1.00 36.53 209 CYS A N 1
ATOM 1660 C CA . CYS A 1 209 ? -4.305 -0.485 -15.110 1.00 36.53 209 CYS A CA 1
ATOM 1661 C C . CYS A 1 209 ? -2.990 -1.255 -14.874 1.00 36.53 209 CYS A C 1
ATOM 1663 O O . CYS A 1 209 ? -2.529 -1.338 -13.741 1.00 36.53 209 CYS A O 1
ATOM 1665 N N . TRP A 1 210 ? -2.378 -1.797 -15.937 1.00 37.12 210 TRP A N 1
ATOM 1666 C CA . TRP A 1 210 ? -1.210 -2.699 -15.874 1.00 37.12 210 TRP A CA 1
ATOM 1667 C C . TRP A 1 210 ? -0.068 -2.335 -16.830 1.00 37.12 210 TRP A C 1
ATOM 1669 O O . TRP A 1 210 ? 0.935 -3.038 -16.901 1.00 37.12 210 TRP A O 1
ATOM 1679 N N . GLY A 1 211 ? -0.182 -1.240 -17.574 1.00 36.16 211 GLY A N 1
ATOM 1680 C CA . GLY A 1 211 ? 0.752 -0.831 -18.630 1.00 36.16 211 GLY A CA 1
ATOM 1681 C C . GLY A 1 211 ? 2.128 -0.462 -18.107 1.00 36.16 211 GLY A C 1
ATOM 1682 O O . GLY A 1 211 ? 3.071 -0.373 -18.884 1.00 36.16 211 GLY A O 1
ATOM 1683 N N . TRP A 1 212 ? 2.264 -0.326 -16.790 1.00 39.84 212 TRP A N 1
ATOM 1684 C CA . TRP A 1 212 ? 3.547 -0.262 -16.108 1.00 39.84 212 TRP A CA 1
ATOM 1685 C C . TRP A 1 212 ? 4.341 -1.566 -16.253 1.00 39.84 212 TRP A C 1
ATOM 1687 O O . TRP A 1 212 ? 5.534 -1.498 -16.510 1.00 39.84 212 TRP A O 1
ATOM 1697 N N . LEU A 1 213 ? 3.703 -2.746 -16.211 1.00 37.69 213 LEU A N 1
ATOM 1698 C CA . LEU A 1 213 ? 4.384 -4.028 -16.464 1.00 37.69 213 LEU A CA 1
ATOM 1699 C C . LEU A 1 213 ? 4.876 -4.154 -17.912 1.00 37.69 213 LEU A C 1
ATOM 1701 O O . LEU A 1 213 ? 5.856 -4.846 -18.154 1.00 37.69 213 LEU A O 1
ATOM 1705 N N . ALA A 1 214 ? 4.221 -3.477 -18.859 1.00 37.00 214 ALA A N 1
ATOM 1706 C CA . ALA A 1 214 ? 4.641 -3.428 -20.261 1.00 37.00 214 ALA A CA 1
ATOM 1707 C C . ALA A 1 214 ? 5.769 -2.407 -20.525 1.00 37.00 214 ALA A C 1
ATOM 1709 O O . ALA A 1 214 ? 6.325 -2.374 -21.622 1.00 37.00 214 ALA A O 1
ATOM 1710 N N . ARG A 1 215 ? 6.096 -1.553 -19.543 1.00 37.69 215 ARG A N 1
ATOM 1711 C CA . ARG A 1 215 ? 7.177 -0.551 -19.616 1.00 37.69 215 ARG A CA 1
ATOM 1712 C C . ARG A 1 215 ? 8.478 -1.006 -18.941 1.00 37.69 215 ARG A C 1
ATOM 1714 O O . ARG A 1 215 ? 9.482 -0.312 -19.088 1.00 37.69 215 ARG A O 1
ATOM 1721 N N . ILE A 1 216 ? 8.461 -2.148 -18.247 1.00 37.72 216 ILE A N 1
ATOM 1722 C CA . ILE A 1 216 ? 9.633 -2.842 -17.680 1.00 37.72 216 ILE A CA 1
ATOM 1723 C C . ILE A 1 216 ? 10.212 -3.782 -18.738 1.00 37.72 216 ILE A C 1
ATOM 1725 O O . ILE A 1 216 ? 11.445 -3.744 -18.945 1.00 37.72 216 ILE A O 1
#

pLDDT: mean 84.69, std 16.98, range [36.16, 98.56]

Radius of gyration: 19.43 Å; Cα contacts (8 Å, |Δi|>4): 168; chains: 1; bounding box: 51×35×56 Å

Secondary structure (DSSP, 8-state):
-----HHHHHHHGGGTT---HHHHHHHHHHHHHHHHHHHHHHHHHS-HHHHTHHHH--SHHHHHHHHHHHHHHHHHHHHHHHHHH---THHHH--HHHHHHHHHHHHHHHHHHHHHHHHHS----GGG------HHHHHHHHHHHHHHHHHHHHHHHIIIIIIIHHHHHHH---HHHHHHHHHHHHHHHHTTSSSS---SHHHHSSTTTTTTTTT-

Solvent-accessible surface area (backbone atoms only — not comparable to full-atom values): 11994 Å² total; per-residue (Å²): 128,85,81,78,60,59,76,55,53,62,47,28,49,75,40,58,83,61,61,43,70,71,55,52,50,52,47,51,50,52,38,54,50,38,56,68,44,38,54,59,58,50,37,74,75,40,58,72,87,59,29,68,32,39,80,70,46,79,42,49,67,12,41,47,53,43,35,45,33,32,50,56,30,38,50,52,42,42,53,44,42,32,67,76,59,73,41,56,64,59,61,38,68,36,61,64,73,58,45,54,52,49,50,54,53,51,49,52,53,50,49,53,50,49,54,49,49,68,70,72,51,85,89,70,61,84,84,69,63,87,69,86,72,60,65,70,59,38,63,69,45,42,67,61,47,53,50,26,49,49,40,34,54,49,35,50,43,40,47,37,65,17,46,46,20,27,43,38,48,53,70,39,89,53,61,66,57,29,55,43,50,39,50,50,53,54,51,60,75,51,55,61,71,30,106,54,62,66,87,46,78,66,46,71,72,32,56,58,84,52,41,68,71,74,53,85

Foldseek 3Di:
DPPPPPVVCQLLVLVLVDLDPVLLVVLVVQLVVQLVCLLVVVLVPDPPVQSVLCPVLLALSNVLNVLQSLLSSLVSSQVSCCVRSVDGPCSLQDDPVVSVVVVVVCVVVVVVVVVVCVVPDDLDDPVPLVDDDDPVVLVVCVVSVVVSVCSNVVSLSSSLVRPQLSSQCSVDVDPCRSPVVSVVVVCVVLQCLDVDGQPDPSSVVYCSVPCSSSSD